Protein AF-A0A822AZ78-F1 (afdb_monomer_lite)

Structure (mmCIF, N/CA/C/O backbone):
data_AF-A0A822AZ78-F1
#
_entry.id   AF-A0A822AZ78-F1
#
loop_
_atom_site.group_PDB
_atom_site.id
_atom_site.type_symbol
_atom_site.label_atom_id
_atom_site.label_alt_id
_atom_site.label_comp_id
_atom_site.label_asym_id
_atom_site.label_entity_id
_atom_site.label_seq_id
_atom_site.pdbx_PDB_ins_code
_atom_site.Cartn_x
_atom_site.Cartn_y
_atom_site.Cartn_z
_atom_site.occupancy
_atom_site.B_iso_or_equiv
_atom_site.auth_seq_id
_atom_site.auth_comp_id
_atom_site.auth_asym_id
_atom_site.auth_atom_id
_atom_site.pdbx_PDB_model_num
ATOM 1 N N . MET A 1 1 ? -0.523 -23.244 -3.885 1.00 58.44 1 MET A N 1
ATOM 2 C CA . MET A 1 1 ? -1.576 -23.392 -4.919 1.00 58.44 1 MET A CA 1
ATOM 3 C C . MET A 1 1 ? -2.925 -23.818 -4.340 1.00 58.44 1 MET A C 1
ATOM 5 O O . MET A 1 1 ? -3.859 -23.043 -4.471 1.00 58.44 1 MET A O 1
ATOM 9 N N . GLN A 1 2 ? -3.063 -24.982 -3.682 1.00 62.12 2 GLN A N 1
ATOM 10 C CA . GLN A 1 2 ? -4.368 -25.415 -3.134 1.00 62.12 2 GLN A CA 1
ATOM 11 C C . GLN A 1 2 ? -4.889 -24.503 -2.002 1.00 62.12 2 GLN A C 1
ATOM 13 O O . GLN A 1 2 ? -6.052 -24.109 -2.022 1.00 62.12 2 GLN A O 1
ATOM 18 N N . ALA A 1 3 ? -4.020 -24.083 -1.072 1.00 74.50 3 ALA A N 1
ATOM 19 C CA . ALA A 1 3 ? -4.383 -23.127 -0.017 1.00 74.50 3 ALA A CA 1
ATOM 20 C C . ALA A 1 3 ? -4.749 -21.736 -0.575 1.00 74.50 3 ALA A C 1
ATOM 22 O O . ALA A 1 3 ? -5.739 -21.138 -0.155 1.00 74.50 3 ALA A O 1
ATOM 23 N N . ASP A 1 4 ? -4.004 -21.250 -1.576 1.00 71.62 4 ASP A N 1
ATOM 24 C CA . ASP A 1 4 ? -4.286 -19.967 -2.240 1.00 71.62 4 ASP A CA 1
ATOM 25 C C . ASP A 1 4 ? -5.641 -19.976 -2.950 1.00 71.62 4 ASP A C 1
ATOM 27 O O . ASP A 1 4 ? -6.356 -18.975 -2.945 1.00 71.62 4 ASP A O 1
ATOM 31 N N . LEU A 1 5 ? -6.000 -21.113 -3.553 1.00 75.94 5 LEU A N 1
ATOM 32 C CA . LEU A 1 5 ? -7.275 -21.308 -4.231 1.00 75.94 5 LEU A CA 1
ATOM 33 C C . LEU A 1 5 ? -8.442 -21.268 -3.238 1.00 75.94 5 LEU A C 1
ATOM 35 O O . LEU A 1 5 ? -9.384 -20.507 -3.450 1.00 75.94 5 LEU A O 1
ATOM 39 N N . GLY A 1 6 ? -8.352 -22.014 -2.131 1.00 79.69 6 GLY A N 1
ATOM 40 C CA . GLY A 1 6 ? -9.379 -22.002 -1.084 1.00 79.69 6 GLY A CA 1
ATOM 41 C C . GLY A 1 6 ? -9.600 -20.604 -0.498 1.00 79.69 6 GLY A C 1
ATOM 42 O O . GLY A 1 6 ? -10.733 -20.145 -0.368 1.00 79.69 6 GLY A O 1
ATOM 43 N N . LEU A 1 7 ? -8.511 -19.880 -0.242 1.00 73.00 7 LEU A N 1
ATOM 44 C CA . LEU A 1 7 ? -8.537 -18.511 0.264 1.00 73.00 7 LEU A CA 1
ATOM 45 C C . LEU A 1 7 ? -9.126 -17.523 -0.765 1.00 73.00 7 LEU A C 1
ATOM 47 O O . LEU A 1 7 ? -9.964 -16.697 -0.408 1.00 73.00 7 LEU A O 1
ATOM 51 N N . ASN A 1 8 ? -8.781 -17.638 -2.053 1.00 77.50 8 ASN A N 1
ATOM 52 C CA . ASN A 1 8 ? -9.374 -16.820 -3.122 1.00 77.50 8 ASN A CA 1
ATOM 53 C C . ASN A 1 8 ? -10.884 -17.065 -3.290 1.00 77.50 8 ASN A C 1
ATOM 55 O O . ASN A 1 8 ? -11.629 -16.108 -3.497 1.00 77.50 8 ASN A O 1
ATOM 59 N N . ILE A 1 9 ? -11.338 -18.319 -3.181 1.00 82.00 9 ILE A N 1
ATOM 60 C CA . ILE A 1 9 ? -12.764 -18.676 -3.247 1.00 82.00 9 ILE A CA 1
ATOM 61 C C . ILE A 1 9 ? -13.515 -18.097 -2.047 1.00 82.00 9 ILE A C 1
ATOM 63 O O . ILE A 1 9 ? -14.558 -17.473 -2.231 1.00 82.00 9 ILE A O 1
ATOM 67 N N . LEU A 1 10 ? -12.965 -18.224 -0.835 1.00 81.44 10 LEU A N 1
ATOM 68 C CA . LEU A 1 10 ? -13.537 -17.611 0.367 1.00 81.44 10 LEU A CA 1
ATOM 69 C C . LEU A 1 10 ? -13.699 -16.096 0.179 1.00 81.44 10 LEU A C 1
ATOM 71 O O . LEU A 1 10 ? -14.763 -15.544 0.456 1.00 81.44 10 LEU A O 1
ATOM 75 N N . PHE A 1 11 ? -12.683 -15.428 -0.372 1.00 77.38 11 PHE A N 1
ATOM 76 C CA . PHE A 1 11 ? -12.750 -13.995 -0.654 1.00 77.38 11 PHE A CA 1
ATOM 77 C C . PHE A 1 11 ? -13.765 -13.617 -1.734 1.00 77.38 11 PHE A C 1
ATOM 79 O O . PHE A 1 11 ? -14.421 -12.584 -1.604 1.00 77.38 11 PHE A O 1
ATOM 86 N N . LEU A 1 12 ? -13.929 -14.439 -2.771 1.00 81.62 12 LEU A N 1
ATOM 87 C CA . LEU A 1 12 ? -14.967 -14.243 -3.781 1.00 81.62 12 LEU A CA 1
ATOM 88 C C . LEU A 1 12 ? -16.362 -14.326 -3.144 1.00 81.62 12 LEU A C 1
ATOM 90 O O . LEU A 1 12 ? -17.192 -13.443 -3.356 1.00 81.62 12 LEU A O 1
ATOM 94 N N . VAL A 1 13 ? -16.605 -15.344 -2.317 1.00 84.75 13 VAL A N 1
ATOM 95 C CA . VAL A 1 13 ? -17.880 -15.507 -1.603 1.00 84.75 13 VAL A CA 1
ATOM 96 C C . VAL A 1 13 ? -18.132 -14.324 -0.667 1.00 84.75 13 VAL A C 1
ATOM 98 O O . VAL A 1 13 ? -19.219 -13.750 -0.693 1.00 84.75 13 VAL A O 1
ATOM 101 N N . TYR A 1 14 ? -17.124 -13.891 0.096 1.00 82.62 14 TYR A N 1
ATOM 102 C CA . TYR A 1 14 ? -17.225 -12.715 0.964 1.00 82.62 14 TYR A CA 1
ATOM 103 C C . TYR A 1 14 ? -17.589 -11.442 0.182 1.00 82.62 14 TYR A C 1
ATOM 105 O O . TYR A 1 14 ? -18.458 -10.679 0.609 1.00 82.62 14 TYR A O 1
ATOM 113 N N . PHE A 1 15 ? -16.987 -11.237 -0.994 1.00 80.50 15 PHE A N 1
ATOM 114 C CA . PHE A 1 15 ? -17.316 -10.116 -1.872 1.00 80.50 15 PHE A CA 1
ATOM 115 C C . PHE A 1 15 ? -18.782 -10.155 -2.332 1.00 80.50 15 PHE A C 1
ATOM 117 O O . PHE A 1 15 ? -19.476 -9.142 -2.242 1.00 80.50 15 PHE A O 1
ATOM 124 N N . PHE A 1 16 ? -19.289 -11.319 -2.752 1.00 82.94 16 PHE A N 1
ATOM 125 C CA . PHE A 1 16 ? -20.687 -11.472 -3.174 1.00 82.94 16 PHE A CA 1
ATOM 126 C C . PHE A 1 16 ? -21.691 -11.305 -2.029 1.00 82.94 16 PHE A C 1
ATOM 128 O O . PHE A 1 16 ? -22.734 -10.670 -2.217 1.00 82.94 16 PHE A O 1
ATOM 135 N N . LEU A 1 17 ? -21.373 -11.814 -0.835 1.00 82.94 17 LEU A N 1
ATOM 136 C CA . LEU A 1 17 ? -22.178 -11.595 0.368 1.00 82.94 17 LEU A CA 1
ATOM 137 C C . LEU A 1 17 ? -22.272 -10.100 0.686 1.00 82.94 17 LEU A C 1
ATOM 139 O O . LEU A 1 17 ? -23.367 -9.570 0.877 1.00 82.94 17 LEU A O 1
ATOM 143 N N . ARG A 1 18 ? -21.137 -9.394 0.657 1.00 78.06 18 ARG A N 1
ATOM 144 C CA . ARG A 1 18 ? -21.081 -7.951 0.915 1.0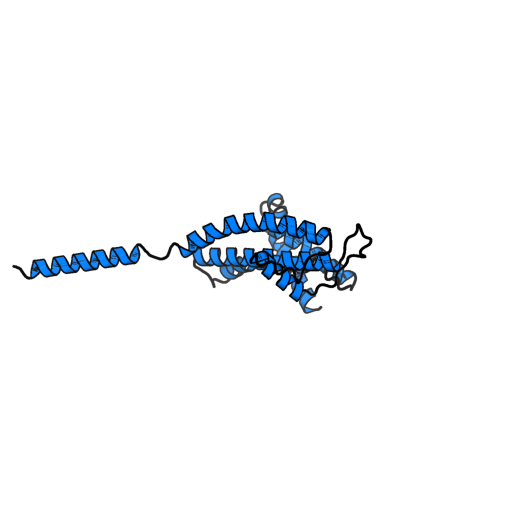0 78.06 18 ARG A CA 1
ATOM 145 C C . ARG A 1 18 ? -21.809 -7.137 -0.157 1.00 78.06 18 ARG A C 1
ATOM 147 O O . ARG A 1 18 ? -22.483 -6.163 0.171 1.00 78.06 18 ARG A O 1
ATOM 154 N N . PHE A 1 19 ? -21.704 -7.547 -1.421 1.00 79.75 19 PHE A N 1
ATOM 155 C CA . PHE A 1 19 ? -22.415 -6.923 -2.536 1.00 79.75 19 PHE A CA 1
ATOM 156 C C . PHE A 1 19 ? -23.935 -7.068 -2.393 1.00 79.75 19 PHE A C 1
ATOM 158 O O . PHE A 1 19 ? -24.666 -6.097 -2.588 1.00 79.75 19 PHE A O 1
ATOM 165 N N . THR A 1 20 ? -24.406 -8.254 -2.001 1.00 81.38 20 THR A N 1
ATOM 166 C CA . THR A 1 20 ? -25.839 -8.545 -1.832 1.00 81.38 20 THR A CA 1
ATOM 167 C C . THR A 1 20 ? -26.420 -7.863 -0.591 1.00 81.38 20 THR A C 1
ATOM 169 O O . THR A 1 20 ? -27.540 -7.364 -0.636 1.00 81.38 20 THR A O 1
ATOM 172 N N . ALA A 1 21 ? -25.648 -7.771 0.495 1.00 80.06 21 ALA A N 1
ATOM 173 C CA . ALA A 1 21 ? -26.062 -7.109 1.733 1.00 80.06 21 ALA A CA 1
ATOM 174 C C . ALA A 1 21 ? -26.100 -5.566 1.639 1.00 80.06 21 ALA A C 1
ATOM 176 O O . ALA A 1 21 ? -26.618 -4.903 2.540 1.00 80.06 21 ALA A O 1
ATOM 177 N N . SER A 1 22 ? -25.546 -4.962 0.580 1.00 78.38 22 SER A N 1
ATOM 178 C CA . SER A 1 22 ? -25.461 -3.504 0.466 1.00 78.38 22 SER A CA 1
ATOM 179 C C . SER A 1 22 ? -26.757 -2.868 -0.056 1.00 78.38 22 SER A C 1
ATOM 181 O O . SER A 1 22 ? -27.143 -3.045 -1.211 1.00 78.38 22 SER A O 1
ATOM 183 N N . GLN A 1 23 ? -27.382 -2.037 0.784 1.00 68.50 23 GLN A N 1
ATOM 184 C CA . GLN A 1 23 ? -28.635 -1.315 0.504 1.00 68.50 23 GLN A CA 1
ATOM 185 C C . GLN A 1 23 ? -28.512 -0.275 -0.635 1.00 68.50 23 GLN A C 1
ATOM 187 O O . GLN A 1 23 ? -29.481 0.021 -1.334 1.00 68.50 23 GLN A O 1
ATOM 192 N N . HIS A 1 24 ? -27.312 0.275 -0.875 1.00 74.75 24 HIS A N 1
ATOM 193 C CA . HIS A 1 24 ? -27.066 1.300 -1.899 1.00 74.75 24 HIS A CA 1
ATOM 194 C C . HIS A 1 24 ? -25.918 0.909 -2.836 1.00 74.75 24 HIS A C 1
ATOM 196 O O . HIS A 1 24 ? -24.774 1.348 -2.683 1.00 74.75 24 HIS A O 1
ATOM 202 N N . LYS A 1 25 ? -26.260 0.132 -3.872 1.00 72.81 25 LYS A N 1
ATOM 203 C CA . LYS A 1 25 ? -25.320 -0.458 -4.843 1.00 72.81 25 LYS A CA 1
ATOM 204 C C . LYS A 1 25 ? -24.306 0.543 -5.418 1.00 72.81 25 LYS A C 1
ATOM 206 O O . LYS A 1 25 ? -23.129 0.229 -5.498 1.00 72.81 25 LYS A O 1
ATOM 211 N N . ARG A 1 26 ? -24.703 1.776 -5.755 1.00 69.12 26 ARG A N 1
ATOM 212 C CA . ARG A 1 26 ? -23.778 2.770 -6.347 1.00 69.12 26 ARG A CA 1
ATOM 213 C C . ARG A 1 26 ? -22.703 3.269 -5.374 1.00 69.12 26 ARG A C 1
ATOM 215 O O . ARG A 1 26 ? -21.549 3.398 -5.758 1.00 69.12 26 ARG A O 1
ATOM 222 N N . ARG A 1 27 ? -23.053 3.504 -4.105 1.00 71.06 27 ARG A N 1
ATOM 223 C CA . ARG A 1 27 ? -22.102 3.945 -3.064 1.00 71.06 27 ARG A CA 1
ATOM 224 C C . ARG A 1 27 ? -21.103 2.836 -2.724 1.00 71.06 27 ARG A C 1
ATOM 226 O O . ARG A 1 27 ? -19.953 3.119 -2.411 1.00 71.06 27 ARG A O 1
ATOM 233 N N . PHE A 1 28 ? -21.548 1.584 -2.814 1.00 73.44 28 PHE A N 1
ATOM 234 C CA . PHE A 1 28 ? -20.721 0.412 -2.556 1.00 73.44 28 PHE A CA 1
ATOM 235 C C . PHE A 1 28 ? -19.575 0.258 -3.561 1.00 73.44 28 PHE A C 1
ATOM 237 O O . PHE A 1 28 ? -18.451 -0.017 -3.151 1.00 73.44 28 PHE A O 1
ATOM 244 N N . TRP A 1 29 ? -19.841 0.479 -4.851 1.00 70.88 29 TRP A N 1
ATOM 245 C CA . TRP A 1 29 ? -18.830 0.359 -5.909 1.00 70.88 29 TRP A CA 1
ATOM 246 C C . TRP A 1 29 ? -17.700 1.389 -5.791 1.00 70.88 29 TRP A C 1
ATOM 248 O O . TRP A 1 29 ? -16.559 1.071 -6.104 1.00 70.88 29 TRP A O 1
ATOM 258 N N . PHE A 1 30 ? -17.985 2.590 -5.278 1.00 71.38 30 PHE A N 1
ATOM 259 C CA . PHE A 1 30 ? -16.979 3.642 -5.072 1.00 71.38 30 PHE A CA 1
ATOM 260 C C . PHE A 1 30 ? -16.309 3.604 -3.687 1.00 71.38 30 PHE A C 1
ATOM 262 O O . PHE A 1 30 ? -15.562 4.514 -3.332 1.00 71.38 30 PHE A O 1
ATOM 269 N N . SER A 1 31 ? -16.557 2.567 -2.881 1.00 75.00 31 SER A N 1
ATOM 270 C CA . SER A 1 31 ? -15.837 2.379 -1.620 1.00 75.00 31 SER A CA 1
ATOM 271 C C . SER A 1 31 ? -14.429 1.848 -1.891 1.00 75.00 31 SER A C 1
ATOM 273 O O . SER A 1 31 ? -14.276 0.860 -2.607 1.00 75.00 31 SER A O 1
ATOM 275 N N . LEU A 1 32 ? -13.408 2.453 -1.272 1.00 70.31 32 LEU A N 1
ATOM 276 C CA . LEU A 1 32 ? -12.004 2.027 -1.395 1.00 70.31 32 LEU A CA 1
ATOM 277 C C . LEU A 1 32 ? -11.823 0.519 -1.165 1.00 70.31 32 LEU A C 1
ATOM 279 O O . LEU A 1 32 ? -11.075 -0.130 -1.888 1.00 70.31 32 LEU A O 1
ATOM 283 N N . TYR A 1 33 ? -12.566 -0.057 -0.220 1.00 72.38 33 TYR A N 1
ATOM 284 C CA . TYR A 1 33 ? -12.517 -1.488 0.077 1.00 72.38 33 TYR A CA 1
ATOM 285 C C . TYR A 1 33 ? -13.032 -2.355 -1.079 1.00 72.38 33 TYR A C 1
ATOM 287 O O . TYR A 1 33 ? -12.405 -3.347 -1.437 1.00 72.38 33 TYR A O 1
ATOM 295 N N . SER A 1 34 ? -14.150 -1.961 -1.691 1.00 76.75 34 SER A N 1
ATOM 296 C CA . SER A 1 34 ? -14.739 -2.679 -2.827 1.00 76.75 34 SER A CA 1
ATOM 297 C C . SER A 1 34 ? -13.876 -2.561 -4.082 1.00 76.75 34 SER A C 1
ATOM 299 O O . SER A 1 34 ? -13.771 -3.516 -4.846 1.00 76.75 34 SER A O 1
ATOM 301 N N . ILE A 1 35 ? -13.225 -1.409 -4.276 1.00 77.06 35 ILE A N 1
ATOM 302 C CA . ILE A 1 35 ? -12.288 -1.178 -5.382 1.00 77.06 35 ILE A CA 1
ATOM 303 C C . ILE A 1 35 ? -11.085 -2.119 -5.256 1.00 77.06 35 ILE A C 1
ATOM 305 O O . ILE A 1 35 ? -10.729 -2.800 -6.214 1.00 77.06 35 ILE A O 1
ATOM 309 N N . VAL A 1 36 ? -10.492 -2.216 -4.066 1.00 74.38 36 VAL A N 1
ATOM 310 C CA . VAL A 1 36 ? -9.351 -3.107 -3.796 1.00 74.38 36 VAL A CA 1
ATOM 311 C C . VAL A 1 36 ? -9.708 -4.569 -4.061 1.00 74.38 36 VAL A C 1
ATOM 313 O O . VAL A 1 36 ? -8.936 -5.291 -4.698 1.00 74.38 36 VAL A O 1
ATOM 316 N N . ASP A 1 37 ? -10.884 -5.015 -3.619 1.00 76.38 37 ASP A N 1
ATOM 317 C CA . ASP A 1 37 ? -11.355 -6.372 -3.900 1.00 76.38 37 ASP A CA 1
ATOM 318 C C . ASP A 1 37 ? -11.578 -6.591 -5.404 1.00 76.38 37 ASP A C 1
ATOM 320 O O . ASP A 1 37 ? -11.165 -7.618 -5.946 1.00 76.38 37 ASP A O 1
ATOM 324 N N . MET A 1 38 ? -12.109 -5.595 -6.116 1.00 79.81 38 MET A N 1
ATOM 325 C CA . MET A 1 38 ? -12.292 -5.666 -7.565 1.00 79.81 38 MET A CA 1
ATOM 326 C C . MET A 1 38 ? -10.974 -5.716 -8.352 1.00 79.81 38 MET A C 1
ATOM 328 O O . MET A 1 38 ? -10.928 -6.358 -9.395 1.00 79.81 38 MET A O 1
ATOM 332 N N . PHE A 1 39 ? -9.890 -5.108 -7.866 1.00 74.56 39 PHE A N 1
ATOM 333 C CA . PHE A 1 39 ? -8.573 -5.207 -8.513 1.00 74.56 39 PHE A CA 1
ATOM 334 C C . PHE A 1 39 ? -7.790 -6.468 -8.128 1.00 74.56 39 PHE A C 1
ATOM 336 O O . PHE A 1 39 ? -6.887 -6.873 -8.854 1.00 74.56 39 PHE A O 1
ATOM 343 N N . THR A 1 40 ? -8.113 -7.120 -7.009 1.00 75.31 40 THR A N 1
ATOM 344 C CA . THR A 1 40 ? -7.364 -8.296 -6.526 1.00 75.31 40 THR A CA 1
ATOM 345 C C . THR A 1 40 ? -8.002 -9.625 -6.919 1.00 75.31 40 THR A C 1
ATOM 347 O O . THR A 1 40 ? -7.283 -10.597 -7.173 1.00 75.31 40 THR A O 1
ATOM 350 N N . ILE A 1 41 ? -9.333 -9.688 -6.984 1.00 80.56 41 ILE A N 1
ATOM 351 C CA . ILE A 1 41 ? -10.078 -10.927 -7.226 1.00 80.56 41 ILE A CA 1
ATOM 352 C C . ILE A 1 41 ? -9.939 -11.393 -8.689 1.00 80.56 41 ILE A C 1
ATOM 354 O O . ILE A 1 41 ? -9.423 -12.497 -8.887 1.00 80.56 41 ILE A O 1
ATOM 358 N N . PRO A 1 42 ? -10.287 -10.600 -9.726 1.00 79.62 42 PRO A N 1
ATOM 359 C CA . PRO A 1 42 ? -10.241 -11.063 -11.113 1.00 79.62 42 PRO A CA 1
ATOM 360 C C . PRO A 1 42 ? -8.846 -11.516 -11.567 1.00 79.62 42 PRO A C 1
ATOM 362 O O . PRO A 1 42 ? -8.747 -12.630 -12.083 1.00 79.62 42 PRO A O 1
ATOM 365 N N . PRO A 1 43 ? -7.744 -10.773 -11.311 1.00 74.88 43 PRO A N 1
ATOM 366 C CA . PRO A 1 43 ? -6.409 -11.236 -11.696 1.00 74.88 43 PRO A CA 1
ATOM 367 C C . PRO A 1 43 ? -6.005 -12.546 -11.014 1.00 74.88 43 PRO A C 1
ATOM 369 O O . PRO A 1 43 ? -5.302 -13.359 -11.611 1.00 74.88 43 PRO A O 1
ATOM 372 N N . SER A 1 44 ? -6.475 -12.785 -9.783 1.00 75.00 44 SER A N 1
ATOM 373 C CA . SER A 1 44 ? -6.209 -14.036 -9.065 1.00 75.00 44 SER A CA 1
ATOM 374 C C . SER A 1 44 ? -6.903 -15.236 -9.722 1.00 75.00 44 SER A C 1
ATOM 376 O O . SER A 1 44 ? -6.308 -16.308 -9.792 1.00 75.00 44 SER A O 1
ATOM 378 N N . PHE A 1 45 ? -8.125 -15.063 -10.238 1.00 77.19 45 PHE A N 1
ATOM 379 C CA . PHE A 1 45 ? -8.843 -16.111 -10.977 1.00 77.19 45 PHE A CA 1
ATOM 380 C C . PHE A 1 45 ? -8.272 -16.331 -12.380 1.00 77.19 45 PHE A C 1
ATOM 382 O O . PHE A 1 45 ? -8.107 -17.472 -12.802 1.00 77.19 45 PHE A O 1
ATOM 389 N N . VAL A 1 46 ? -7.901 -15.256 -13.079 1.00 78.69 46 VAL A N 1
ATOM 390 C CA . VAL A 1 46 ? -7.279 -15.333 -14.409 1.00 78.69 46 VAL A CA 1
ATOM 391 C C . VAL A 1 46 ? -5.927 -16.053 -14.346 1.00 78.69 46 VAL A C 1
ATOM 393 O O . VAL A 1 46 ? -5.664 -16.927 -15.166 1.00 78.69 46 VAL A O 1
ATOM 396 N N . ALA A 1 47 ? -5.095 -15.771 -13.338 1.00 75.12 47 ALA A N 1
ATOM 397 C CA . ALA A 1 47 ? -3.819 -16.468 -13.146 1.00 75.12 47 ALA A CA 1
ATOM 398 C C . ALA A 1 47 ? -3.990 -17.985 -12.924 1.00 75.12 47 ALA A C 1
ATOM 400 O O . ALA A 1 47 ? -3.168 -18.774 -13.389 1.00 75.12 47 ALA A O 1
ATOM 401 N N . LEU A 1 48 ? -5.068 -18.392 -12.243 1.00 74.38 48 LEU A N 1
ATOM 402 C CA . LEU A 1 48 ? -5.422 -19.802 -12.061 1.00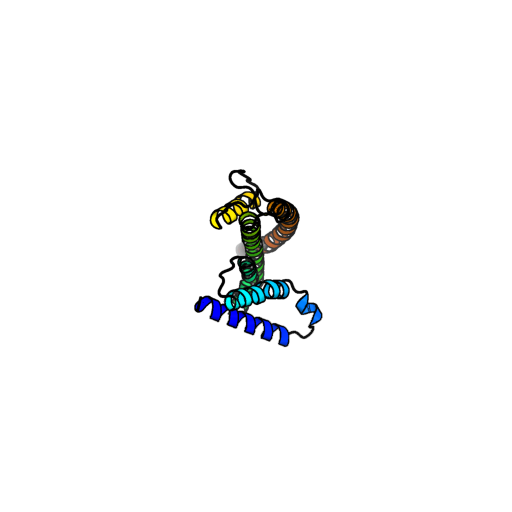 74.38 48 LEU A CA 1
ATOM 403 C C . LEU A 1 48 ? -5.915 -20.433 -13.367 1.00 74.38 48 LEU A C 1
ATOM 405 O O . LEU A 1 48 ? -5.492 -21.536 -13.696 1.00 74.38 48 LEU A O 1
ATOM 409 N N . TYR A 1 49 ? -6.759 -19.727 -14.126 1.00 79.81 49 TYR A N 1
ATOM 410 C CA . TYR A 1 49 ? -7.287 -20.215 -15.403 1.00 79.81 49 TYR A CA 1
ATOM 411 C C . TYR A 1 49 ? -6.187 -20.419 -16.455 1.00 79.81 49 TYR A C 1
ATOM 413 O O . TYR A 1 49 ? -6.177 -21.432 -17.145 1.00 79.81 49 TYR A O 1
ATOM 421 N N . LEU A 1 50 ? -5.223 -19.495 -16.545 1.00 79.75 50 LEU A N 1
ATOM 422 C CA . LEU A 1 50 ? -4.084 -19.608 -17.466 1.00 79.75 50 LEU A CA 1
ATOM 423 C C . LEU A 1 50 ? -2.944 -20.499 -16.941 1.00 79.75 50 LEU A C 1
ATOM 425 O O . LEU A 1 50 ? -1.926 -20.632 -17.618 1.00 79.75 50 LEU A O 1
ATOM 429 N N . ASN A 1 51 ? -3.074 -21.071 -15.738 1.00 75.62 51 ASN A N 1
ATOM 430 C CA . ASN A 1 51 ? -2.037 -21.854 -15.056 1.00 75.62 51 ASN A CA 1
ATOM 431 C C . ASN A 1 51 ? -0.652 -21.160 -15.029 1.00 75.62 51 ASN A C 1
ATOM 433 O O . ASN A 1 51 ? 0.393 -21.810 -14.996 1.00 75.62 51 ASN A O 1
ATOM 437 N N . ARG A 1 52 ? -0.640 -19.817 -15.063 1.00 73.69 52 ARG A N 1
ATOM 438 C CA . ARG A 1 52 ? 0.568 -18.983 -15.114 1.00 73.69 52 ARG A CA 1
ATOM 439 C C . ARG A 1 52 ? 0.636 -18.130 -13.856 1.00 73.69 52 ARG A C 1
ATOM 441 O O . ARG A 1 52 ? -0.248 -17.320 -13.575 1.00 73.69 52 ARG A O 1
ATOM 448 N N . ASN A 1 53 ? 1.712 -18.295 -13.094 1.00 66.81 53 ASN A N 1
ATOM 449 C CA . ASN A 1 53 ? 1.897 -17.625 -11.812 1.00 66.81 53 ASN A CA 1
ATOM 450 C C . ASN A 1 53 ? 2.341 -16.163 -12.014 1.00 66.81 53 ASN A C 1
ATOM 452 O O . ASN A 1 53 ? 3.517 -15.842 -11.876 1.00 66.81 53 ASN A O 1
ATOM 456 N N . TRP A 1 54 ? 1.415 -15.268 -12.374 1.00 68.31 54 TRP A N 1
ATOM 457 C CA . TRP A 1 54 ? 1.737 -13.846 -12.523 1.00 68.31 54 TRP A CA 1
ATOM 458 C C . TRP A 1 54 ? 1.732 -13.150 -11.155 1.00 68.31 54 TRP A C 1
ATOM 460 O O . TRP A 1 54 ? 0.717 -13.127 -10.451 1.00 68.31 54 TRP A O 1
ATOM 470 N N . ILE A 1 55 ? 2.887 -12.608 -10.759 1.00 69.00 55 ILE A N 1
ATOM 471 C CA . ILE A 1 55 ? 3.082 -11.929 -9.466 1.00 69.00 55 ILE A CA 1
ATOM 472 C C . ILE A 1 55 ? 2.435 -10.533 -9.442 1.00 69.00 55 ILE A C 1
ATOM 474 O O . ILE A 1 55 ? 2.072 -10.072 -8.364 1.00 69.00 55 ILE A O 1
ATOM 478 N N . GLY A 1 56 ? 2.197 -9.940 -10.621 1.00 71.75 56 GLY A N 1
ATOM 479 C CA . GLY A 1 56 ? 1.621 -8.615 -10.892 1.00 71.75 56 GLY A CA 1
ATOM 480 C C . GLY A 1 56 ? 0.958 -7.895 -9.714 1.00 71.75 56 GLY A C 1
ATOM 481 O O . GLY A 1 56 ? 1.612 -7.327 -8.848 1.00 71.75 56 GLY A O 1
ATOM 482 N N . PHE A 1 57 ? -0.370 -7.919 -9.672 1.00 74.19 57 PHE A N 1
ATOM 483 C CA . PHE A 1 57 ? -1.171 -7.158 -8.708 1.00 74.19 57 PHE A CA 1
ATOM 484 C C . PHE A 1 57 ? -1.303 -7.811 -7.320 1.00 74.19 57 PHE A C 1
ATOM 486 O O . PHE A 1 57 ? -2.190 -7.456 -6.542 1.00 74.19 57 PHE A O 1
ATOM 493 N N . ARG A 1 58 ? -0.452 -8.784 -6.965 1.00 77.25 58 ARG A N 1
ATOM 494 C CA . ARG A 1 58 ? -0.588 -9.503 -5.684 1.00 77.25 58 ARG A CA 1
ATOM 495 C C . ARG A 1 58 ? -0.327 -8.622 -4.473 1.00 77.25 58 ARG A C 1
ATOM 497 O O . ARG A 1 58 ? -0.927 -8.865 -3.429 1.00 77.25 58 ARG A O 1
ATOM 504 N N . PHE A 1 59 ? 0.489 -7.581 -4.612 1.00 79.44 59 PHE A N 1
ATOM 505 C CA . PHE A 1 59 ? 0.750 -6.635 -3.529 1.00 79.44 59 PHE A CA 1
ATOM 506 C C . PHE A 1 59 ? -0.496 -5.861 -3.084 1.00 79.44 59 PHE A C 1
ATOM 508 O O . PHE A 1 59 ? -0.585 -5.495 -1.916 1.00 79.44 59 PHE A O 1
ATOM 515 N N . LEU A 1 60 ? -1.503 -5.677 -3.950 1.00 76.31 60 LEU A N 1
ATOM 516 C CA . LEU A 1 60 ? -2.768 -5.045 -3.554 1.00 76.31 60 LEU A CA 1
ATOM 517 C C . LEU A 1 60 ? -3.488 -5.830 -2.447 1.00 76.31 60 LEU A C 1
ATOM 519 O O . LEU A 1 60 ? -4.285 -5.256 -1.709 1.00 76.31 60 LEU A O 1
ATOM 523 N N . ARG A 1 61 ? -3.169 -7.121 -2.259 1.00 77.94 61 ARG A N 1
ATOM 524 C CA . ARG A 1 61 ? -3.666 -7.910 -1.122 1.00 77.94 61 ARG A CA 1
ATOM 525 C C . ARG A 1 61 ? -3.232 -7.333 0.225 1.00 77.94 61 ARG A C 1
ATOM 527 O O . ARG A 1 61 ? -3.964 -7.507 1.192 1.00 77.94 61 ARG A O 1
ATOM 534 N N . ALA A 1 62 ? -2.113 -6.611 0.296 1.00 82.50 62 ALA A N 1
ATOM 535 C CA . ALA A 1 62 ? -1.673 -5.948 1.522 1.00 82.50 62 ALA A CA 1
ATOM 536 C C . ALA A 1 62 ? -2.691 -4.914 2.026 1.00 82.50 62 ALA A C 1
ATOM 538 O O . ALA A 1 62 ? -2.831 -4.725 3.231 1.00 82.50 62 ALA A O 1
ATOM 539 N N . ILE A 1 63 ? -3.486 -4.316 1.131 1.00 81.00 63 ILE A N 1
ATOM 540 C CA . ILE A 1 63 ? -4.528 -3.351 1.506 1.00 81.00 63 ILE A CA 1
ATOM 541 C C . ILE A 1 63 ? -5.627 -4.014 2.358 1.00 81.00 63 ILE A C 1
ATOM 543 O O . ILE A 1 63 ? -6.282 -3.350 3.157 1.00 81.00 63 ILE A O 1
ATOM 547 N N . ARG A 1 64 ? -5.778 -5.345 2.299 1.00 79.00 64 ARG A N 1
ATOM 548 C CA . ARG A 1 64 ? -6.713 -6.078 3.168 1.00 79.00 64 ARG A CA 1
ATOM 549 C C . ARG A 1 64 ? -6.349 -6.030 4.646 1.00 79.00 64 ARG A C 1
ATOM 551 O O . ARG A 1 64 ? -7.233 -6.248 5.469 1.00 79.00 64 ARG A O 1
ATOM 558 N N . ILE A 1 65 ? -5.106 -5.684 4.996 1.00 82.12 65 ILE A N 1
ATOM 559 C CA . ILE A 1 65 ? -4.705 -5.418 6.387 1.00 82.12 65 ILE A CA 1
ATOM 560 C C . ILE A 1 65 ? -5.596 -4.328 7.009 1.00 82.12 65 ILE A C 1
ATOM 562 O O . ILE A 1 65 ? -5.877 -4.380 8.202 1.00 82.12 65 ILE A O 1
ATOM 566 N N . MET A 1 66 ? -6.153 -3.413 6.203 1.00 81.12 66 MET A N 1
ATOM 567 C CA . MET A 1 66 ? -7.116 -2.405 6.664 1.00 81.12 66 MET A CA 1
ATOM 568 C C . MET A 1 66 ? -8.431 -2.978 7.212 1.00 81.12 66 MET A C 1
ATOM 570 O O . MET A 1 66 ? -9.130 -2.261 7.919 1.00 81.12 66 MET A O 1
ATOM 574 N N . ASN A 1 67 ? -8.778 -4.230 6.892 1.00 77.94 67 ASN A N 1
ATOM 575 C CA . ASN A 1 67 ? -10.006 -4.889 7.356 1.00 77.94 67 ASN A CA 1
ATOM 576 C C . ASN A 1 67 ? -9.799 -5.661 8.672 1.00 77.94 67 ASN A C 1
ATOM 578 O O . ASN A 1 67 ? -10.772 -6.060 9.308 1.00 77.94 67 ASN A O 1
ATOM 582 N N . ILE A 1 68 ? -8.545 -5.888 9.084 1.00 83.62 68 ILE A N 1
ATOM 583 C CA . ILE A 1 68 ? -8.206 -6.600 10.327 1.00 83.62 68 ILE A CA 1
ATOM 584 C C . ILE A 1 68 ? -8.846 -5.960 11.571 1.00 83.62 68 ILE A C 1
ATOM 586 O O . ILE A 1 68 ? -9.385 -6.712 12.380 1.00 83.62 68 ILE A O 1
ATOM 590 N N . PRO A 1 69 ? -8.849 -4.623 11.748 1.00 84.31 69 PRO A N 1
ATOM 591 C CA . PRO A 1 69 ? -9.461 -4.004 12.923 1.00 84.31 69 PRO A CA 1
ATOM 592 C C . PRO A 1 69 ? -10.952 -4.324 13.061 1.00 84.31 69 PRO A C 1
ATOM 594 O O . PRO A 1 69 ? -11.419 -4.582 14.167 1.00 84.31 69 PRO A O 1
ATOM 597 N N . ASP A 1 70 ? -11.680 -4.347 11.942 1.00 80.31 70 ASP A N 1
ATOM 598 C CA . ASP A 1 70 ? -13.115 -4.636 11.932 1.00 80.31 70 ASP A CA 1
ATOM 599 C C . ASP A 1 70 ? -13.363 -6.096 12.334 1.00 80.31 70 ASP A C 1
ATOM 601 O O . ASP A 1 70 ? -14.228 -6.377 13.157 1.00 80.31 70 ASP A O 1
ATOM 605 N N . ILE A 1 71 ? -12.546 -7.031 11.828 1.00 84.19 71 ILE A N 1
ATOM 606 C CA . ILE A 1 71 ? -12.587 -8.448 12.231 1.00 84.19 71 ILE A CA 1
ATOM 607 C C . ILE A 1 71 ? -12.325 -8.585 13.735 1.00 84.19 71 ILE A C 1
ATOM 609 O O . ILE A 1 71 ? -13.043 -9.299 14.432 1.00 84.19 71 ILE A O 1
ATOM 613 N N . LEU A 1 72 ? -11.326 -7.868 14.248 1.00 84.12 72 LEU A N 1
ATOM 614 C CA . LEU A 1 72 ? -10.942 -7.912 15.656 1.00 84.12 72 LEU A CA 1
ATOM 615 C C . LEU A 1 72 ? -12.047 -7.363 16.576 1.00 84.12 72 LEU A C 1
ATOM 617 O O . LEU A 1 72 ? -12.241 -7.872 17.682 1.00 84.12 72 LEU A O 1
ATOM 621 N N . GLN A 1 73 ? -12.806 -6.374 16.095 1.00 84.19 73 GLN A N 1
ATOM 622 C CA . GLN A 1 73 ? -14.005 -5.863 16.755 1.00 84.19 73 GLN A CA 1
ATOM 623 C C . GLN A 1 73 ? -15.147 -6.887 16.732 1.00 84.19 73 GLN A C 1
ATOM 625 O O . GLN A 1 73 ? -15.782 -7.106 17.762 1.00 84.19 73 GLN A O 1
ATOM 630 N N . TYR A 1 74 ? -15.392 -7.550 15.596 1.00 83.75 74 TYR A N 1
ATOM 631 C CA . TYR A 1 74 ? -16.419 -8.596 15.499 1.00 83.75 74 TYR A CA 1
ATOM 632 C C . TYR A 1 74 ? -16.144 -9.784 16.427 1.00 83.75 74 TYR A C 1
ATOM 634 O O . TYR A 1 74 ? -17.083 -10.391 16.934 1.00 83.75 74 TYR A O 1
ATOM 642 N N . MET A 1 75 ? -14.871 -10.099 16.678 1.00 83.12 75 MET A N 1
ATOM 643 C CA . MET A 1 75 ? -14.462 -11.165 17.599 1.00 83.12 75 MET A CA 1
ATOM 644 C C . MET A 1 75 ? -14.558 -10.776 19.084 1.00 83.12 75 MET A C 1
ATOM 646 O O . MET A 1 75 ? -14.286 -11.613 19.939 1.00 83.12 75 MET A O 1
ATOM 650 N N . GLY A 1 76 ? -14.894 -9.523 19.409 1.00 83.75 76 GLY A N 1
ATOM 651 C CA . GLY A 1 76 ? -14.960 -9.043 20.793 1.00 83.75 76 GLY A CA 1
ATOM 652 C C . GLY A 1 76 ? -13.599 -8.924 21.493 1.00 83.75 76 GLY A C 1
ATOM 653 O O . GLY A 1 76 ? -13.552 -8.698 22.695 1.00 83.75 76 GLY A O 1
ATOM 654 N N . LEU A 1 77 ? -12.478 -9.046 20.770 1.00 82.44 77 LEU A N 1
ATOM 655 C CA . LEU A 1 77 ? -11.130 -8.945 21.352 1.00 82.44 77 LEU A CA 1
ATOM 656 C C . LEU A 1 77 ? -10.761 -7.503 21.729 1.00 82.44 77 LEU A C 1
ATOM 658 O O . LEU A 1 77 ? -9.934 -7.278 22.613 1.00 82.44 77 LEU A O 1
ATOM 662 N N . ILE A 1 78 ? -11.365 -6.519 21.057 1.00 82.00 78 ILE A N 1
ATOM 663 C CA . ILE A 1 78 ? -11.190 -5.098 21.357 1.00 82.00 78 ILE A CA 1
ATOM 664 C C . ILE A 1 78 ? -12.554 -4.449 21.554 1.00 82.00 78 ILE A C 1
ATOM 666 O O . ILE A 1 78 ? -13.267 -4.153 20.602 1.00 82.00 78 ILE A O 1
ATOM 670 N N . GLU A 1 79 ? -12.875 -4.148 22.807 1.00 81.00 79 GLU A N 1
ATOM 671 C CA . GLU A 1 79 ? -14.157 -3.535 23.173 1.00 81.00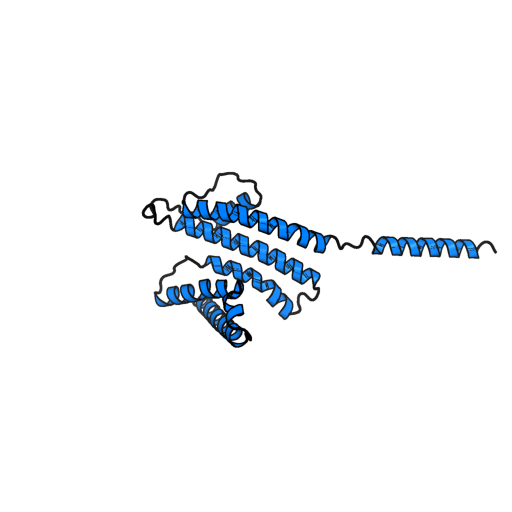 79 GLU A CA 1
ATOM 672 C C . GLU A 1 79 ? -14.062 -2.011 23.335 1.00 81.00 79 GLU A C 1
ATOM 674 O O . GLU A 1 79 ? -15.064 -1.297 23.345 1.00 81.00 79 GLU A O 1
ATOM 679 N N . ARG A 1 80 ? -12.845 -1.471 23.485 1.00 85.12 80 ARG A N 1
ATOM 680 C CA . ARG A 1 80 ? -12.634 -0.044 23.763 1.00 85.12 80 ARG A CA 1
ATOM 681 C C . ARG A 1 80 ? -12.645 0.760 22.454 1.00 85.12 80 ARG A C 1
ATOM 683 O O . ARG A 1 80 ? -11.732 0.575 21.649 1.00 85.12 80 ARG A O 1
ATOM 690 N N . PRO A 1 81 ? -13.547 1.748 22.274 1.00 83.88 81 PRO A N 1
ATOM 691 C CA . PRO A 1 81 ? -13.618 2.543 21.039 1.00 83.88 81 PRO A CA 1
ATOM 692 C C . PRO A 1 81 ? -12.303 3.248 20.677 1.00 83.88 81 PRO A C 1
ATOM 694 O O . PRO A 1 81 ? -11.953 3.365 19.506 1.00 83.88 81 PRO A O 1
ATOM 697 N N . ARG A 1 82 ? -11.538 3.681 21.690 1.00 82.88 82 ARG A N 1
ATOM 698 C CA . ARG A 1 82 ? -10.200 4.268 21.508 1.00 82.88 82 ARG A CA 1
ATOM 699 C C . ARG A 1 82 ? -9.199 3.265 20.933 1.00 82.88 82 ARG A C 1
ATOM 701 O O . ARG A 1 82 ? -8.481 3.600 20.001 1.00 82.88 82 ARG A O 1
ATOM 708 N N . ALA A 1 83 ? -9.175 2.042 21.460 1.00 83.88 83 ALA A N 1
ATOM 709 C CA . ALA A 1 83 ? -8.261 1.002 20.996 1.00 83.88 83 ALA A CA 1
ATOM 710 C C . ALA A 1 83 ? -8.584 0.579 19.556 1.00 83.88 83 ALA A C 1
ATOM 712 O O . ALA A 1 83 ? -7.668 0.434 18.754 1.00 83.88 83 ALA A O 1
ATOM 713 N N . ILE A 1 84 ? -9.872 0.483 19.200 1.00 87.25 84 ILE A N 1
ATOM 714 C CA . ILE A 1 84 ? -10.305 0.191 17.823 1.00 87.25 84 ILE A CA 1
ATOM 715 C C . ILE A 1 84 ? -9.764 1.251 16.856 1.00 87.25 84 ILE A C 1
ATOM 717 O O . ILE A 1 84 ? -9.163 0.898 15.845 1.00 87.25 84 ILE A O 1
ATOM 721 N N . ARG A 1 85 ? -9.900 2.544 17.190 1.00 86.44 85 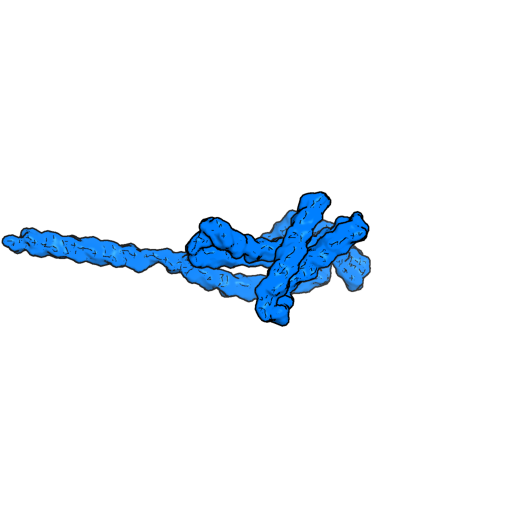ARG A N 1
ATOM 722 C CA . ARG A 1 85 ? -9.370 3.633 16.350 1.00 86.44 85 ARG A CA 1
ATOM 723 C C . ARG A 1 85 ? -7.852 3.568 16.189 1.00 86.44 85 ARG A C 1
ATOM 725 O O . ARG A 1 85 ? -7.369 3.704 15.071 1.00 86.44 85 ARG A O 1
ATOM 732 N N . ILE A 1 86 ? -7.102 3.312 17.265 1.00 85.88 86 ILE A N 1
ATOM 733 C CA . ILE A 1 86 ? -5.635 3.160 17.194 1.00 85.88 86 ILE A CA 1
ATOM 734 C C . ILE A 1 86 ? -5.260 2.017 16.244 1.00 85.88 86 ILE A C 1
ATOM 736 O O . ILE A 1 86 ? -4.406 2.192 15.377 1.00 85.88 86 ILE A O 1
ATOM 740 N N . VAL A 1 87 ? -5.918 0.861 16.377 1.00 88.75 87 VAL A N 1
ATOM 741 C CA . VAL A 1 87 ? -5.647 -0.303 15.525 1.00 88.75 87 VAL A CA 1
ATOM 742 C C . VAL A 1 87 ? -6.026 -0.020 14.071 1.00 88.75 87 VAL A C 1
ATOM 744 O O . VAL A 1 87 ? -5.254 -0.361 13.181 1.00 88.75 87 VAL A O 1
ATOM 747 N N . GLN A 1 88 ? -7.141 0.674 13.818 1.00 88.88 88 GLN A N 1
ATOM 748 C CA . GLN A 1 88 ? -7.546 1.109 12.475 1.00 88.88 88 GLN A CA 1
ATOM 749 C C . GLN A 1 88 ? -6.536 2.059 11.825 1.00 88.88 88 GLN A C 1
ATOM 751 O O . GLN A 1 88 ? -6.214 1.901 10.644 1.00 88.88 88 GLN A O 1
ATOM 756 N N . LEU A 1 89 ? -6.016 3.026 12.582 1.00 88.00 89 LEU A N 1
ATOM 757 C CA . LEU A 1 89 ? -5.013 3.974 12.097 1.00 88.00 89 LEU A CA 1
ATOM 758 C C . LEU A 1 89 ? -3.692 3.271 11.793 1.00 88.00 89 LEU A C 1
ATOM 760 O O . LEU A 1 89 ? -3.166 3.403 10.687 1.00 88.00 89 LEU A O 1
ATOM 764 N N . ALA A 1 90 ? -3.207 2.451 12.727 1.00 89.25 90 ALA A N 1
ATOM 765 C CA . ALA A 1 90 ? -1.985 1.675 12.551 1.00 89.25 90 ALA A CA 1
ATOM 766 C C . ALA A 1 90 ? -2.093 0.701 11.367 1.00 89.25 90 ALA A C 1
ATOM 768 O O . ALA A 1 90 ? -1.198 0.647 10.523 1.00 89.25 90 ALA A O 1
ATOM 769 N N . SER A 1 91 ? -3.211 -0.023 11.239 1.00 89.56 91 SER A N 1
ATOM 770 C CA . SER A 1 91 ? -3.420 -0.942 10.119 1.00 89.56 91 SER A CA 1
ATOM 771 C C . SER A 1 91 ? -3.489 -0.208 8.785 1.00 89.56 91 SER A C 1
ATOM 773 O O . SER A 1 91 ? -2.948 -0.694 7.797 1.00 89.56 91 SER A O 1
ATOM 775 N N . ARG A 1 92 ? -4.133 0.969 8.737 1.00 88.38 92 ARG A N 1
ATOM 776 C CA . ARG A 1 92 ? -4.233 1.779 7.515 1.00 88.38 92 ARG A CA 1
ATOM 777 C C . ARG A 1 92 ? -2.864 2.273 7.073 1.00 88.38 92 ARG A C 1
ATOM 779 O O . ARG A 1 92 ? -2.543 2.186 5.892 1.00 88.38 92 ARG A O 1
ATOM 786 N N . PHE A 1 93 ? -2.059 2.725 8.025 1.00 88.81 93 PHE A N 1
ATOM 787 C CA . PHE A 1 93 ? -0.696 3.174 7.796 1.00 88.81 93 PHE A CA 1
ATOM 788 C C . PHE A 1 93 ? 0.191 2.066 7.219 1.00 88.81 93 PHE A C 1
ATOM 790 O O . PHE A 1 93 ? 0.753 2.225 6.136 1.00 88.81 93 PHE A O 1
ATOM 797 N N . ILE A 1 94 ? 0.232 0.909 7.886 1.00 89.94 94 ILE A N 1
ATOM 798 C CA . ILE A 1 94 ? 1.016 -0.250 7.438 1.00 89.94 94 ILE A CA 1
ATOM 799 C C . ILE A 1 94 ? 0.525 -0.736 6.067 1.00 89.94 94 ILE A C 1
ATOM 801 O O . ILE A 1 94 ? 1.330 -1.028 5.187 1.00 89.94 94 ILE A O 1
ATOM 805 N N . ALA A 1 95 ? -0.791 -0.782 5.852 1.00 89.12 95 ALA A N 1
ATOM 806 C CA . ALA A 1 95 ? -1.376 -1.254 4.603 1.00 89.12 95 ALA A CA 1
ATOM 807 C C . ALA A 1 95 ? -1.021 -0.371 3.395 1.00 89.12 95 ALA A C 1
ATOM 809 O O . ALA A 1 95 ? -0.634 -0.906 2.357 1.00 89.12 95 ALA A O 1
ATOM 810 N N . VAL A 1 96 ? -1.132 0.962 3.515 1.00 88.44 96 VAL A N 1
ATOM 811 C CA . VAL A 1 96 ? -0.745 1.900 2.437 1.00 88.44 96 VAL A CA 1
ATOM 812 C C . VAL A 1 96 ? 0.732 1.739 2.097 1.00 88.44 96 VAL A C 1
ATOM 814 O O . VAL A 1 96 ? 1.109 1.721 0.928 1.00 88.44 96 VAL A O 1
ATOM 817 N N . TRP A 1 97 ? 1.562 1.582 3.119 1.00 89.12 97 TRP A N 1
ATOM 818 C CA . TRP A 1 97 ? 3.000 1.496 2.961 1.00 89.12 97 TRP A CA 1
ATOM 819 C C . TRP A 1 97 ? 3.469 0.192 2.306 1.00 89.12 97 TRP A C 1
ATOM 821 O O . TRP A 1 97 ? 4.220 0.233 1.333 1.00 89.12 97 TRP A O 1
ATOM 831 N N . VAL A 1 98 ? 2.971 -0.963 2.761 1.00 90.00 98 VAL A N 1
ATOM 832 C CA . VAL A 1 98 ? 3.276 -2.259 2.128 1.00 90.00 98 VAL A CA 1
ATOM 833 C C . VAL A 1 98 ? 2.740 -2.299 0.693 1.00 90.00 98 VAL A C 1
ATOM 835 O O . VAL A 1 98 ? 3.404 -2.820 -0.203 1.00 90.00 98 VAL A O 1
ATOM 838 N N . ALA A 1 99 ? 1.565 -1.709 0.445 1.00 89.75 99 ALA A N 1
ATOM 839 C CA . ALA A 1 99 ? 1.029 -1.587 -0.907 1.00 89.75 99 ALA A CA 1
ATOM 840 C C . ALA A 1 99 ? 1.929 -0.725 -1.808 1.00 89.75 99 ALA A C 1
ATOM 842 O O . ALA A 1 99 ? 2.158 -1.097 -2.957 1.00 89.75 99 ALA A O 1
ATOM 843 N N . ALA A 1 100 ? 2.480 0.378 -1.292 1.00 91.19 100 ALA A N 1
ATOM 844 C CA . ALA A 1 100 ? 3.423 1.220 -2.024 1.00 91.19 100 ALA A CA 1
ATOM 845 C C . ALA A 1 100 ? 4.752 0.501 -2.311 1.00 91.19 100 ALA A C 1
ATOM 847 O O . ALA A 1 100 ? 5.232 0.560 -3.440 1.00 91.19 100 ALA A O 1
ATOM 848 N N . ALA A 1 101 ? 5.295 -0.257 -1.351 1.00 92.69 101 ALA A N 1
ATOM 849 C CA . ALA A 1 101 ? 6.490 -1.083 -1.565 1.00 92.69 101 ALA A CA 1
ATOM 850 C C . ALA A 1 101 ? 6.286 -2.116 -2.672 1.00 92.69 101 ALA A C 1
ATOM 852 O O . ALA A 1 101 ? 7.122 -2.260 -3.562 1.00 92.69 101 ALA A O 1
ATOM 853 N N . GLY A 1 102 ? 5.142 -2.799 -2.661 1.00 91.44 102 GLY A N 1
ATOM 854 C CA . GLY A 1 102 ? 4.808 -3.750 -3.711 1.00 91.44 102 GLY A CA 1
ATOM 855 C C . GLY A 1 102 ? 4.529 -3.100 -5.069 1.00 91.44 102 GLY A C 1
ATOM 856 O O . GLY A 1 102 ? 4.856 -3.694 -6.094 1.00 91.44 102 GLY A O 1
ATOM 857 N N . ALA A 1 103 ? 3.981 -1.881 -5.095 1.00 90.88 103 ALA A N 1
ATOM 858 C CA . ALA A 1 103 ? 3.796 -1.118 -6.327 1.00 90.88 103 ALA A CA 1
ATOM 859 C C . ALA A 1 103 ? 5.140 -0.718 -6.955 1.00 90.88 103 ALA A C 1
ATOM 861 O O . ALA A 1 103 ? 5.323 -0.913 -8.154 1.00 90.88 103 ALA A O 1
ATOM 862 N N . VAL A 1 104 ? 6.097 -0.239 -6.149 1.00 92.38 104 VAL A N 1
ATOM 863 C CA . VAL A 1 104 ? 7.468 0.060 -6.601 1.00 92.38 104 VAL A CA 1
ATOM 864 C C . VAL A 1 104 ? 8.170 -1.206 -7.079 1.00 92.38 104 VAL A C 1
ATOM 866 O O . VAL A 1 104 ? 8.724 -1.217 -8.172 1.00 92.38 104 VAL A O 1
ATOM 869 N N . HIS A 1 105 ? 8.087 -2.295 -6.311 1.00 92.56 105 HIS A N 1
ATOM 870 C CA . HIS A 1 105 ? 8.624 -3.593 -6.715 1.00 92.56 105 HIS A CA 1
ATOM 871 C C . HIS A 1 105 ? 8.055 -4.044 -8.065 1.00 92.56 105 HIS A C 1
ATOM 873 O O . HIS A 1 105 ? 8.798 -4.520 -8.918 1.00 92.56 105 HIS A O 1
ATOM 879 N N . LEU A 1 106 ? 6.741 -3.906 -8.284 1.00 90.38 106 LEU A N 1
ATOM 880 C CA . LEU A 1 106 ? 6.141 -4.249 -9.571 1.00 90.38 106 LEU A CA 1
ATOM 881 C C . LEU A 1 106 ? 6.650 -3.331 -10.688 1.00 90.38 106 LEU A C 1
ATOM 883 O O . LEU A 1 106 ? 6.977 -3.839 -11.757 1.00 90.38 106 LEU A O 1
ATOM 887 N N . ALA A 1 107 ? 6.688 -2.017 -10.458 1.00 90.88 107 ALA A N 1
ATOM 888 C CA . ALA A 1 107 ? 7.105 -1.040 -11.460 1.00 90.88 107 ALA A CA 1
ATOM 889 C C . ALA A 1 107 ? 8.553 -1.279 -11.911 1.00 90.88 107 ALA A C 1
ATOM 891 O O . ALA A 1 107 ? 8.809 -1.375 -13.107 1.00 90.88 107 ALA A O 1
ATOM 892 N N . GLU A 1 108 ? 9.474 -1.476 -10.965 1.00 91.25 108 GLU A N 1
ATOM 893 C CA . GLU A 1 108 ? 10.890 -1.702 -11.266 1.00 91.25 108 GLU A CA 1
ATOM 894 C C . GLU A 1 108 ? 11.130 -3.051 -11.960 1.00 91.25 108 GLU A C 1
ATOM 896 O O . GLU A 1 108 ? 11.829 -3.090 -12.970 1.00 91.25 108 GLU A O 1
ATOM 901 N N . ASN A 1 109 ? 10.495 -4.136 -11.498 1.00 90.44 109 ASN A N 1
ATOM 902 C CA . ASN A 1 109 ? 10.667 -5.459 -12.115 1.00 90.44 109 ASN A CA 1
ATOM 903 C C . ASN A 1 109 ? 9.960 -5.595 -13.473 1.00 90.44 109 ASN A C 1
ATOM 905 O O . ASN A 1 109 ? 10.354 -6.430 -14.283 1.00 90.44 109 ASN A O 1
ATOM 909 N N . SER A 1 110 ? 8.893 -4.828 -13.720 1.00 87.19 110 SER A N 1
ATOM 910 C CA . SER A 1 110 ? 8.185 -4.878 -15.008 1.00 87.19 110 SER A CA 1
ATOM 911 C C . SER A 1 110 ? 8.882 -4.042 -16.078 1.00 87.19 110 SER A C 1
ATOM 913 O O . SER A 1 110 ? 8.777 -4.389 -17.250 1.00 87.19 110 SER A O 1
ATOM 915 N N . GLY A 1 111 ? 9.580 -2.969 -15.691 1.00 86.88 111 GLY A N 1
ATOM 916 C CA . GLY A 1 111 ? 10.140 -1.987 -16.620 1.00 86.88 111 GLY A CA 1
ATOM 917 C C . GLY A 1 111 ? 9.075 -1.079 -17.243 1.00 86.88 111 GLY A C 1
ATOM 918 O O . GLY A 1 111 ? 7.869 -1.262 -17.057 1.00 86.88 111 GLY A O 1
ATOM 919 N N . ASP A 1 112 ? 9.523 -0.083 -18.008 1.00 88.94 112 ASP A N 1
ATOM 920 C CA . ASP A 1 112 ? 8.629 0.879 -18.651 1.00 88.94 112 ASP A CA 1
ATOM 921 C C . ASP A 1 112 ? 8.274 0.490 -20.087 1.00 88.94 112 ASP A C 1
ATOM 923 O O . ASP A 1 112 ? 9.140 0.208 -20.919 1.00 88.94 112 ASP A O 1
ATOM 927 N N . PHE A 1 113 ? 6.991 0.634 -20.425 1.00 84.12 113 PHE A N 1
ATOM 928 C CA . PHE A 1 113 ? 6.490 0.469 -21.793 1.00 84.12 113 PHE A CA 1
ATOM 929 C C . PHE A 1 113 ? 7.149 1.436 -22.792 1.00 84.12 113 PHE A C 1
ATOM 931 O O . PHE A 1 113 ? 7.334 1.089 -23.954 1.00 84.12 113 PHE A O 1
ATOM 938 N N . PHE A 1 114 ? 7.519 2.644 -22.350 1.00 84.31 114 PHE A N 1
ATOM 939 C CA . PHE A 1 114 ? 8.102 3.685 -23.210 1.00 84.31 114 PHE A CA 1
ATOM 940 C C . PHE A 1 114 ? 9.530 3.375 -23.670 1.00 84.31 114 PHE A C 1
ATOM 942 O O . PHE A 1 114 ? 9.974 3.907 -24.683 1.00 84.31 114 PHE A O 1
ATOM 949 N N . CYS A 1 115 ? 10.241 2.522 -22.933 1.00 82.31 115 CYS A N 1
ATOM 950 C CA . CYS A 1 115 ? 11.627 2.151 -23.208 1.00 82.31 115 CYS A CA 1
ATOM 951 C C . CYS A 1 115 ? 11.744 0.679 -23.620 1.00 82.31 115 CYS A C 1
ATOM 953 O O . CYS A 1 115 ? 12.768 0.057 -23.360 1.00 82.31 115 CYS A O 1
ATOM 955 N N . ASN A 1 116 ? 10.682 0.098 -24.195 1.00 83.06 116 ASN A N 1
ATOM 956 C CA . ASN A 1 116 ? 10.619 -1.322 -24.565 1.00 83.06 116 ASN A CA 1
ATOM 957 C C . ASN A 1 116 ? 11.015 -2.280 -23.421 1.00 83.06 116 ASN A C 1
ATOM 959 O O . ASN A 1 116 ? 11.545 -3.358 -23.676 1.00 83.06 116 ASN A O 1
ATOM 963 N N . PHE A 1 117 ? 10.752 -1.898 -22.165 1.00 84.56 117 PHE A N 1
ATOM 964 C CA . PHE A 1 117 ? 11.111 -2.648 -20.955 1.00 84.56 117 PHE A CA 1
ATOM 965 C C . PHE A 1 117 ? 12.618 -2.873 -20.726 1.00 84.56 117 PHE A C 1
ATOM 967 O O . PHE A 1 117 ? 12.991 -3.665 -19.865 1.00 84.56 117 PHE A O 1
ATOM 974 N N . GLU A 1 118 ? 13.502 -2.161 -21.430 1.00 82.94 118 GLU A N 1
ATOM 975 C CA . GLU A 1 118 ? 14.959 -2.312 -21.267 1.00 82.94 118 GLU A CA 1
ATOM 976 C C . GLU A 1 118 ? 15.478 -1.778 -19.927 1.00 82.94 118 GLU A C 1
ATOM 978 O O . GLU A 1 118 ? 16.536 -2.177 -19.450 1.00 82.94 118 GLU A O 1
ATOM 983 N N . ASN A 1 119 ? 14.730 -0.871 -19.301 1.00 87.25 119 ASN A N 1
ATOM 984 C CA . ASN A 1 119 ? 15.099 -0.245 -18.037 1.00 87.25 119 ASN A CA 1
ATOM 985 C C . ASN A 1 119 ? 14.573 -0.985 -16.799 1.00 87.25 119 ASN A C 1
ATOM 987 O O . ASN A 1 119 ? 14.595 -0.417 -15.704 1.00 87.25 119 ASN A O 1
ATOM 991 N N . ALA A 1 120 ? 14.087 -2.217 -16.970 1.00 86.81 120 ALA A N 1
ATOM 992 C CA . ALA A 1 120 ? 13.689 -3.064 -15.859 1.00 86.81 120 ALA A CA 1
ATOM 993 C C . ALA A 1 120 ? 14.882 -3.314 -14.926 1.00 86.81 120 ALA A C 1
ATOM 995 O O . ALA A 1 120 ? 16.005 -3.585 -15.359 1.00 86.81 120 ALA A O 1
ATOM 996 N N . GLN A 1 121 ? 14.625 -3.229 -13.627 1.00 87.25 121 GLN A N 1
ATOM 997 C CA . GLN A 1 121 ? 15.584 -3.567 -12.592 1.00 87.25 121 GLN A CA 1
ATOM 998 C C . GLN A 1 121 ? 15.020 -4.714 -11.767 1.00 87.25 121 GLN A C 1
ATOM 1000 O O . GLN A 1 121 ? 13.964 -4.579 -11.151 1.00 87.25 121 GLN A O 1
ATOM 1005 N N . GLU A 1 122 ? 15.776 -5.810 -11.690 1.00 87.62 122 GLU A N 1
ATOM 1006 C CA . GLU A 1 122 ? 15.487 -6.870 -10.732 1.00 87.62 122 GLU A CA 1
ATOM 1007 C C . GLU A 1 122 ? 15.717 -6.339 -9.317 1.00 87.62 122 GLU A C 1
ATOM 1009 O O . GLU A 1 122 ? 16.846 -6.123 -8.868 1.00 87.62 122 GLU A O 1
ATOM 1014 N N . LEU A 1 123 ? 14.616 -6.056 -8.632 1.00 89.31 123 LEU A N 1
ATOM 1015 C CA . LEU A 1 123 ? 14.614 -5.517 -7.285 1.00 89.31 123 LEU A CA 1
ATOM 1016 C C . LEU A 1 123 ? 13.811 -6.468 -6.415 1.00 89.31 123 LEU A C 1
ATOM 1018 O O . LEU A 1 123 ? 12.604 -6.607 -6.592 1.00 89.31 123 LEU A O 1
ATOM 1022 N N . ASP A 1 124 ? 14.499 -7.132 -5.492 1.00 91.19 124 ASP A N 1
ATOM 1023 C CA . ASP A 1 124 ? 13.875 -8.079 -4.577 1.00 91.19 124 ASP A CA 1
ATOM 1024 C C . ASP A 1 124 ? 12.872 -7.386 -3.639 1.00 91.19 124 ASP A C 1
ATOM 1026 O O . ASP A 1 124 ? 13.022 -6.213 -3.282 1.00 91.19 124 ASP A O 1
ATOM 1030 N N . ILE A 1 125 ? 11.849 -8.116 -3.198 1.00 87.75 125 ILE A N 1
ATOM 1031 C CA . ILE A 1 125 ? 10.776 -7.574 -2.356 1.00 87.75 125 ILE A CA 1
ATOM 1032 C C . ILE A 1 125 ? 11.310 -7.011 -1.037 1.00 87.75 125 ILE A C 1
ATOM 1034 O O . ILE A 1 125 ? 10.821 -5.983 -0.566 1.00 87.75 125 ILE A O 1
ATOM 1038 N N . PHE A 1 126 ? 12.345 -7.627 -0.464 1.00 90.81 126 PHE A N 1
ATOM 1039 C CA . PHE A 1 126 ? 12.976 -7.132 0.757 1.00 90.81 126 PHE A CA 1
ATOM 1040 C C . PHE A 1 126 ? 13.693 -5.801 0.526 1.00 90.81 126 PHE A C 1
ATOM 1042 O O . PHE A 1 126 ? 13.557 -4.890 1.344 1.00 90.81 126 PHE A O 1
ATOM 1049 N N . ASN A 1 127 ? 14.359 -5.641 -0.620 1.00 92.75 127 ASN A N 1
ATOM 1050 C CA . ASN A 1 127 ? 14.975 -4.374 -1.010 1.00 92.75 127 ASN A CA 1
ATOM 1051 C C . ASN A 1 127 ? 13.918 -3.296 -1.294 1.00 92.75 127 ASN A C 1
ATOM 1053 O O . ASN A 1 127 ? 14.135 -2.135 -0.958 1.00 92.75 127 ASN A O 1
ATOM 1057 N N . ALA A 1 128 ? 12.750 -3.666 -1.835 1.00 91.94 128 ALA A N 1
ATOM 1058 C CA . ALA A 1 128 ? 11.633 -2.734 -2.029 1.00 91.94 128 ALA A CA 1
ATOM 1059 C C . ALA A 1 128 ? 11.070 -2.233 -0.697 1.00 91.94 128 ALA A C 1
ATOM 1061 O O . ALA A 1 128 ? 10.816 -1.041 -0.529 1.00 91.94 128 ALA A O 1
ATOM 1062 N N . ILE A 1 129 ? 10.893 -3.143 0.264 1.00 91.75 129 ILE A N 1
ATOM 1063 C CA . ILE A 1 129 ? 10.447 -2.802 1.617 1.00 91.75 129 ILE A CA 1
ATOM 1064 C C . ILE A 1 129 ? 11.490 -1.912 2.297 1.00 91.75 129 ILE A C 1
ATOM 1066 O O . ILE A 1 129 ? 11.126 -0.874 2.840 1.00 91.75 129 ILE A O 1
ATOM 1070 N N . TYR A 1 130 ? 12.776 -2.263 2.217 1.00 93.81 130 TYR A N 1
ATOM 1071 C CA . TYR A 1 130 ? 13.866 -1.443 2.744 1.00 93.81 130 TYR A CA 1
ATOM 1072 C C . TYR A 1 130 ? 13.880 -0.033 2.139 1.00 93.81 130 TYR A C 1
ATOM 1074 O O . TYR A 1 130 ? 13.870 0.951 2.878 1.00 93.81 130 TYR A O 1
ATOM 1082 N N . PHE A 1 131 ? 13.794 0.081 0.812 1.00 93.94 131 PHE A N 1
ATOM 1083 C CA . PHE A 1 131 ? 13.710 1.366 0.119 1.00 93.94 131 PHE A CA 1
ATOM 1084 C C . PHE A 1 131 ? 12.525 2.209 0.606 1.00 93.94 131 PHE A C 1
ATOM 1086 O O . PHE A 1 131 ? 12.668 3.405 0.881 1.00 93.94 131 PHE A O 1
ATOM 1093 N N . MET A 1 132 ? 11.360 1.584 0.783 1.00 92.56 132 MET A N 1
ATOM 1094 C CA . MET A 1 132 ? 10.185 2.270 1.307 1.00 92.56 132 MET A CA 1
ATOM 1095 C C . MET A 1 132 ? 10.315 2.648 2.783 1.00 92.56 132 MET A C 1
ATOM 1097 O O . MET A 1 132 ? 9.779 3.686 3.163 1.00 92.56 132 MET A O 1
ATOM 1101 N N . ILE A 1 133 ? 11.012 1.862 3.614 1.00 91.38 133 ILE A N 1
ATOM 1102 C CA . ILE A 1 133 ? 11.356 2.237 4.997 1.00 91.38 133 ILE A CA 1
ATOM 1103 C C . ILE A 1 133 ? 12.210 3.495 4.994 1.00 91.38 133 ILE A C 1
ATOM 1105 O O . ILE A 1 133 ? 11.822 4.490 5.599 1.00 91.38 133 ILE A O 1
ATOM 1109 N N . VAL A 1 134 ? 13.329 3.466 4.277 1.00 93.19 134 VAL A N 1
ATOM 1110 C CA . VAL A 1 134 ? 14.312 4.556 4.231 1.00 93.19 134 VAL A CA 1
ATOM 1111 C C . VAL A 1 134 ? 13.709 5.843 3.669 1.00 93.19 134 VAL A C 1
ATOM 1113 O O . VAL A 1 134 ? 14.017 6.938 4.142 1.00 93.19 134 VAL A O 1
ATOM 1116 N N . THR A 1 135 ? 12.829 5.725 2.674 1.00 92.44 135 THR A N 1
ATOM 1117 C CA . THR A 1 135 ? 12.148 6.885 2.087 1.00 92.44 135 THR A CA 1
ATOM 1118 C C . THR A 1 135 ? 11.111 7.472 3.039 1.00 92.44 135 THR A C 1
ATOM 1120 O O . THR A 1 135 ? 11.009 8.687 3.188 1.00 92.44 135 THR A O 1
ATOM 1123 N N . MET A 1 136 ? 10.345 6.619 3.715 1.00 87.50 136 MET A N 1
ATOM 1124 C CA . MET A 1 136 ? 9.276 7.039 4.616 1.00 87.50 136 MET A CA 1
ATOM 1125 C C . MET A 1 136 ? 9.796 7.662 5.910 1.00 87.50 136 MET A C 1
ATOM 1127 O O . MET A 1 136 ? 9.205 8.614 6.413 1.00 87.50 136 MET A O 1
ATOM 1131 N N . THR A 1 137 ? 10.914 7.160 6.432 1.00 89.69 137 THR A N 1
ATOM 1132 C CA . THR A 1 137 ? 11.626 7.783 7.553 1.00 89.69 137 THR A CA 1
ATOM 1133 C C . THR A 1 137 ? 12.373 9.049 7.140 1.00 89.69 137 THR A C 1
ATOM 1135 O O . THR A 1 137 ? 13.023 9.668 7.978 1.00 89.69 137 THR A O 1
ATOM 1138 N N . THR A 1 138 ? 12.276 9.462 5.871 1.00 91.06 138 THR A N 1
ATOM 1139 C CA . THR A 1 138 ? 12.951 10.632 5.288 1.00 91.06 138 THR A CA 1
ATOM 1140 C C . THR A 1 138 ? 14.479 10.577 5.378 1.00 91.06 138 THR A C 1
ATOM 1142 O O . THR A 1 138 ? 15.140 11.599 5.233 1.00 91.06 138 THR A O 1
ATOM 1145 N N . VAL A 1 139 ? 15.052 9.385 5.590 1.00 94.81 139 VAL A N 1
ATOM 1146 C CA . VAL A 1 139 ? 16.506 9.190 5.688 1.00 94.81 139 VAL A CA 1
ATOM 1147 C C . VAL A 1 139 ? 17.150 9.266 4.308 1.00 94.81 139 VAL A C 1
ATOM 1149 O O . VAL A 1 139 ? 18.120 9.991 4.127 1.00 94.81 139 VAL A O 1
ATOM 1152 N N . GLY A 1 140 ? 16.596 8.539 3.331 1.00 91.81 140 GLY A N 1
ATOM 1153 C CA . GLY A 1 140 ? 17.008 8.646 1.930 1.00 91.81 140 GLY A CA 1
ATOM 1154 C C . GLY A 1 140 ? 18.491 8.357 1.665 1.00 91.81 140 GLY A C 1
ATOM 1155 O O . GLY A 1 140 ? 19.150 9.174 1.032 1.00 91.81 140 GLY A O 1
ATOM 1156 N N . TYR A 1 141 ? 19.015 7.203 2.103 1.00 92.00 141 TYR A N 1
ATOM 1157 C CA . TYR A 1 141 ? 20.424 6.824 1.888 1.00 92.00 141 TYR A CA 1
ATOM 1158 C C . TYR A 1 141 ? 20.864 6.862 0.415 1.00 92.00 141 TYR A C 1
ATOM 1160 O O . TYR A 1 141 ? 22.027 7.140 0.132 1.00 92.00 141 TYR A O 1
ATOM 1168 N N . GLY A 1 142 ? 19.943 6.592 -0.518 1.00 90.00 142 GLY A N 1
ATOM 1169 C CA . GLY A 1 142 ? 20.216 6.612 -1.959 1.00 90.00 142 GLY A CA 1
ATOM 1170 C C . GLY A 1 142 ? 20.978 5.386 -2.472 1.00 90.00 142 GLY A C 1
ATOM 1171 O O . GLY A 1 142 ? 21.426 5.379 -3.613 1.00 90.00 142 GLY A O 1
ATOM 1172 N N . ASP A 1 143 ? 21.110 4.348 -1.649 1.00 91.88 143 ASP A N 1
ATOM 1173 C CA . ASP A 1 143 ? 21.690 3.048 -1.988 1.00 91.88 143 ASP A CA 1
ATOM 1174 C C . ASP A 1 143 ? 20.763 2.213 -2.884 1.00 91.88 143 ASP A C 1
ATOM 1176 O O . ASP A 1 143 ? 21.204 1.597 -3.855 1.00 91.88 143 ASP A O 1
ATOM 1180 N N . VAL A 1 144 ? 19.463 2.248 -2.598 1.00 92.50 144 VAL A N 1
ATOM 1181 C CA . VAL A 1 144 ? 18.402 1.696 -3.442 1.00 92.50 144 VAL A CA 1
ATOM 1182 C C . VAL A 1 144 ? 17.527 2.847 -3.927 1.00 92.50 144 VAL A C 1
ATOM 1184 O O . VAL A 1 144 ? 17.110 3.696 -3.143 1.00 92.50 144 VAL A O 1
ATOM 1187 N N . PHE A 1 145 ? 17.244 2.893 -5.227 1.00 90.75 145 PHE A N 1
ATOM 1188 C CA . PHE A 1 145 ? 16.404 3.924 -5.834 1.00 90.75 145 PHE A CA 1
ATOM 1189 C C . PHE A 1 145 ? 15.686 3.393 -7.076 1.00 90.75 145 PHE A C 1
ATOM 1191 O O . PHE A 1 145 ? 16.143 2.448 -7.716 1.00 90.75 145 PHE A O 1
ATOM 1198 N N . CYS A 1 146 ? 14.562 4.023 -7.421 1.00 91.62 146 CYS A N 1
ATOM 1199 C CA . CYS A 1 146 ? 13.801 3.702 -8.628 1.00 91.62 146 CYS A CA 1
ATOM 1200 C C . CYS A 1 146 ? 14.558 4.168 -9.877 1.00 91.62 146 CYS A C 1
ATOM 1202 O O . CYS A 1 146 ? 14.913 5.350 -9.974 1.00 91.62 146 CYS A O 1
ATOM 1204 N N . LYS A 1 147 ? 14.779 3.281 -10.850 1.00 89.75 147 LYS A N 1
ATOM 1205 C CA . LYS A 1 147 ? 15.356 3.639 -12.154 1.00 89.75 147 LYS A CA 1
ATOM 1206 C C . LYS A 1 147 ? 14.275 3.918 -13.187 1.00 89.75 147 LYS A C 1
ATOM 1208 O O . LYS A 1 147 ? 14.462 4.832 -13.998 1.00 89.75 147 LYS A O 1
ATOM 1213 N N . THR A 1 148 ? 13.153 3.207 -13.105 1.00 92.62 148 THR A N 1
ATOM 1214 C CA . THR A 1 148 ? 12.030 3.342 -14.038 1.00 92.62 148 THR A CA 1
ATOM 1215 C C . THR A 1 148 ? 11.341 4.702 -13.905 1.00 92.62 148 THR A C 1
ATOM 1217 O O . THR A 1 148 ? 11.242 5.285 -12.821 1.00 92.62 148 THR A O 1
ATOM 1220 N N . TYR A 1 149 ? 10.860 5.242 -15.020 1.00 91.50 149 TYR A N 1
ATOM 1221 C CA . TYR A 1 149 ? 10.065 6.463 -15.074 1.00 91.50 149 TYR A CA 1
ATOM 1222 C C . TYR A 1 149 ? 8.721 6.274 -14.369 1.00 91.50 149 TYR A C 1
ATOM 1224 O O . TYR A 1 149 ? 8.316 7.161 -13.6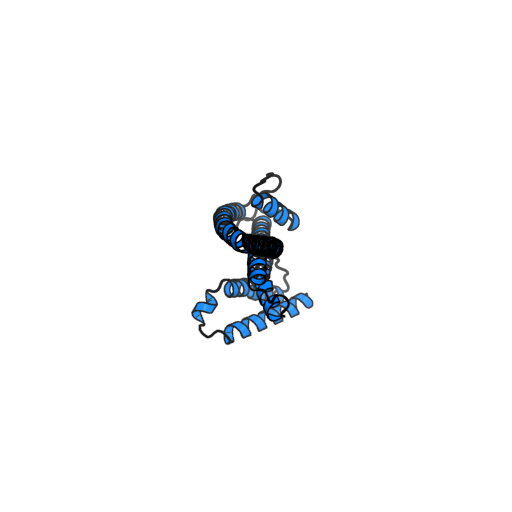16 1.00 91.50 149 TYR A O 1
ATOM 1232 N N . ILE A 1 150 ? 8.058 5.122 -14.546 1.00 91.00 150 ILE A N 1
ATOM 1233 C CA . ILE A 1 150 ? 6.803 4.815 -13.844 1.00 91.00 150 ILE A CA 1
ATOM 1234 C C . ILE A 1 150 ? 7.044 4.733 -12.333 1.00 91.00 150 ILE A C 1
ATOM 1236 O O . ILE A 1 150 ? 6.283 5.329 -11.568 1.00 91.00 150 ILE A O 1
ATOM 1240 N N . GLY A 1 151 ? 8.121 4.071 -11.894 1.00 91.88 151 GLY A N 1
ATOM 1241 C CA . GLY A 1 151 ? 8.503 3.990 -10.483 1.00 91.88 151 GLY A CA 1
ATOM 1242 C C . GLY A 1 151 ? 8.796 5.365 -9.880 1.00 91.88 151 GLY A C 1
ATOM 1243 O O . GLY A 1 151 ? 8.240 5.720 -8.841 1.00 91.88 151 GLY A O 1
ATOM 1244 N N . LYS A 1 152 ? 9.585 6.199 -10.567 1.00 92.50 152 LYS A N 1
ATOM 1245 C CA . LYS A 1 152 ? 9.876 7.581 -10.136 1.00 92.50 152 LYS A CA 1
ATOM 1246 C C . LYS A 1 152 ? 8.622 8.448 -10.049 1.00 92.50 152 LYS A C 1
ATOM 1248 O O . LYS A 1 152 ? 8.445 9.174 -9.071 1.00 92.50 152 LYS A O 1
ATOM 1253 N N . PHE A 1 153 ? 7.745 8.370 -11.048 1.00 93.38 153 PHE A N 1
ATOM 1254 C CA . PHE A 1 153 ? 6.484 9.108 -11.053 1.00 93.38 153 PHE A CA 1
ATOM 1255 C C . PHE A 1 153 ? 5.572 8.672 -9.900 1.00 93.38 153 PHE A C 1
ATOM 1257 O O . PHE A 1 153 ? 5.015 9.514 -9.194 1.00 93.38 153 PHE A O 1
ATOM 1264 N N . PHE A 1 154 ? 5.475 7.362 -9.657 1.00 93.56 154 PHE A N 1
ATOM 1265 C CA . PHE A 1 154 ? 4.743 6.822 -8.516 1.00 93.56 154 PHE A CA 1
ATOM 1266 C C . PHE A 1 154 ? 5.310 7.330 -7.186 1.00 93.56 154 PHE A C 1
ATOM 1268 O O . PHE A 1 154 ? 4.545 7.791 -6.341 1.00 93.56 154 PHE A O 1
ATOM 1275 N N . MET A 1 155 ? 6.635 7.319 -7.015 1.00 93.44 155 MET A N 1
ATOM 1276 C CA . MET A 1 155 ? 7.283 7.825 -5.801 1.00 93.44 155 MET A CA 1
ATOM 1277 C C . MET A 1 155 ? 7.021 9.312 -5.570 1.00 93.44 155 MET A C 1
ATOM 1279 O O . MET A 1 155 ? 6.768 9.714 -4.437 1.00 93.44 155 MET A O 1
ATOM 1283 N N . LEU A 1 156 ? 7.010 10.128 -6.624 1.00 93.69 156 LEU A N 1
ATOM 1284 C CA . LEU A 1 156 ? 6.688 11.550 -6.514 1.00 93.69 156 LEU A CA 1
ATOM 1285 C C . LEU A 1 156 ? 5.259 11.770 -5.989 1.00 93.69 156 LEU A C 1
ATOM 1287 O O . LEU A 1 156 ? 5.055 12.532 -5.043 1.00 93.69 156 LEU A O 1
ATOM 1291 N N . LEU A 1 157 ? 4.276 11.059 -6.551 1.00 93.75 157 LEU A N 1
ATOM 1292 C CA . LEU A 1 157 ? 2.897 11.104 -6.057 1.00 93.75 157 LEU A CA 1
ATOM 1293 C C . LEU A 1 157 ? 2.781 10.555 -4.631 1.00 93.75 157 LEU A C 1
ATOM 1295 O O . LEU A 1 157 ? 2.055 11.121 -3.813 1.00 93.75 157 LEU A O 1
ATOM 1299 N N . PHE A 1 158 ? 3.508 9.479 -4.322 1.00 92.38 158 PHE A N 1
ATOM 1300 C CA . PHE A 1 158 ? 3.522 8.872 -2.997 1.00 92.38 158 PHE A CA 1
ATOM 1301 C C . PHE A 1 158 ? 4.099 9.812 -1.938 1.00 92.38 158 PHE A C 1
ATOM 1303 O O . PHE A 1 158 ? 3.565 9.860 -0.839 1.00 92.38 158 PHE A O 1
ATOM 1310 N N . LEU A 1 159 ? 5.133 10.596 -2.245 1.00 92.12 159 LEU A N 1
ATOM 1311 C CA . LEU A 1 159 ? 5.689 11.570 -1.302 1.00 92.12 159 LEU A CA 1
ATOM 1312 C C . LEU A 1 159 ? 4.689 12.692 -0.994 1.00 92.12 159 LEU A C 1
ATOM 1314 O O . LEU A 1 159 ? 4.464 13.012 0.172 1.00 92.12 159 LEU A O 1
ATOM 1318 N N . ILE A 1 160 ? 4.029 13.240 -2.019 1.00 91.81 160 ILE A N 1
ATOM 1319 C CA . ILE A 1 160 ? 3.011 14.291 -1.845 1.00 91.81 160 ILE A CA 1
ATOM 1320 C C . ILE A 1 160 ? 1.806 13.747 -1.062 1.00 91.81 160 ILE A C 1
ATOM 1322 O O . ILE A 1 160 ? 1.377 14.338 -0.069 1.00 91.81 160 ILE A O 1
ATOM 1326 N N . GLY A 1 161 ? 1.270 12.597 -1.483 1.00 89.94 161 GLY A N 1
ATOM 1327 C CA . GLY A 1 161 ? 0.135 11.953 -0.822 1.00 89.94 161 GLY A CA 1
ATOM 1328 C C . GLY A 1 161 ? 0.474 11.442 0.579 1.00 89.94 161 GLY A C 1
ATOM 1329 O O . GLY A 1 161 ? -0.344 11.545 1.490 1.00 89.94 161 GLY A O 1
ATOM 1330 N N . GLY A 1 162 ? 1.694 10.945 0.770 1.00 88.06 162 GLY A N 1
ATOM 1331 C CA . GLY A 1 162 ? 2.228 10.469 2.039 1.00 88.06 162 GLY A CA 1
ATOM 1332 C C . GLY A 1 162 ? 2.319 11.593 3.060 1.00 88.06 162 GLY A C 1
ATOM 1333 O O . GLY A 1 162 ? 1.826 11.427 4.170 1.00 88.06 162 GLY A O 1
ATOM 1334 N N . LEU A 1 163 ? 2.842 12.762 2.680 1.00 88.44 163 LEU A N 1
ATOM 1335 C CA . LEU A 1 163 ? 2.871 13.943 3.551 1.00 88.44 163 LEU A CA 1
ATOM 1336 C C . LEU A 1 163 ? 1.463 14.376 3.982 1.00 88.44 163 LEU A C 1
ATOM 1338 O O . LEU A 1 163 ? 1.226 14.602 5.170 1.00 88.44 163 LEU A O 1
ATOM 1342 N N . ALA A 1 164 ? 0.511 14.434 3.045 1.00 90.12 164 ALA A N 1
ATOM 1343 C CA . ALA A 1 164 ? -0.882 14.747 3.364 1.00 90.12 164 ALA A CA 1
ATOM 1344 C C . ALA A 1 164 ? -1.499 13.703 4.312 1.00 90.12 164 ALA A C 1
ATOM 1346 O O . ALA A 1 164 ? -2.183 14.052 5.275 1.00 90.12 164 ALA A O 1
ATOM 1347 N N . PHE A 1 165 ? -1.215 12.420 4.085 1.00 88.81 165 PHE A N 1
ATOM 1348 C CA . PHE A 1 165 ? -1.664 11.338 4.951 1.00 88.81 165 PHE A CA 1
ATOM 1349 C C . PHE A 1 165 ? -1.062 11.454 6.359 1.00 88.81 165 PHE A C 1
ATOM 1351 O O . PHE A 1 165 ? -1.806 11.445 7.340 1.00 88.81 165 PHE A O 1
ATOM 1358 N N . PHE A 1 166 ? 0.250 11.672 6.480 1.00 87.12 166 PHE A N 1
ATOM 1359 C CA . PHE A 1 166 ? 0.930 11.899 7.758 1.00 87.12 166 PHE A CA 1
ATOM 1360 C C . PHE A 1 166 ? 0.343 13.087 8.530 1.00 87.12 166 PHE A C 1
ATOM 1362 O O . PHE A 1 166 ? 0.109 12.970 9.735 1.00 87.12 166 PHE A O 1
ATOM 1369 N N . ALA A 1 167 ? 0.024 14.189 7.845 1.00 88.50 167 ALA A N 1
ATOM 1370 C CA . ALA A 1 167 ? -0.597 15.361 8.461 1.00 88.50 167 ALA A CA 1
ATOM 1371 C C . ALA A 1 167 ? -1.966 15.051 9.094 1.00 88.50 167 ALA A C 1
ATOM 1373 O O . ALA A 1 167 ? -2.309 15.633 10.119 1.00 88.50 167 ALA A O 1
ATOM 1374 N N . THR A 1 168 ? -2.732 14.111 8.530 1.00 87.12 168 THR A N 1
ATOM 1375 C CA . THR A 1 168 ? -4.005 13.660 9.126 1.00 87.12 168 THR A CA 1
ATOM 1376 C C . THR A 1 168 ? -3.817 12.667 10.272 1.00 87.12 168 THR A C 1
ATOM 1378 O O . THR A 1 168 ? -4.601 12.668 11.217 1.00 87.12 168 THR A O 1
ATOM 1381 N N . MET A 1 169 ? -2.759 11.853 10.230 1.00 85.94 169 MET A N 1
ATOM 1382 C CA . MET A 1 169 ? -2.501 10.824 11.241 1.00 85.94 169 MET A CA 1
ATOM 1383 C C . MET A 1 169 ? -1.994 11.409 12.564 1.00 85.94 169 MET A C 1
ATOM 1385 O O . MET A 1 169 ? -2.407 10.948 13.627 1.00 85.94 169 MET A O 1
ATOM 1389 N N . ILE A 1 170 ? -1.119 12.421 12.525 1.00 86.25 170 ILE A N 1
ATOM 1390 C CA . ILE A 1 170 ? -0.492 12.987 13.735 1.00 86.25 170 ILE A CA 1
ATOM 1391 C C . ILE A 1 170 ? -1.531 13.527 14.741 1.00 86.25 170 ILE A C 1
ATOM 1393 O O . ILE A 1 170 ? -1.467 13.133 15.910 1.00 86.25 170 ILE A O 1
ATOM 1397 N N . PRO A 1 171 ? -2.514 14.363 14.347 1.00 85.19 171 PRO A N 1
ATOM 1398 C CA . PRO A 1 171 ? -3.547 14.843 15.264 1.00 85.19 171 PRO A CA 1
ATOM 1399 C C . PRO A 1 171 ? -4.414 13.711 15.811 1.00 85.19 171 PRO A C 1
ATOM 1401 O O . PRO A 1 171 ? -4.810 13.736 16.973 1.00 85.19 171 PRO A O 1
ATOM 1404 N N . GLU A 1 172 ? -4.709 12.700 14.994 1.00 84.00 172 GLU A N 1
ATOM 1405 C CA . GLU A 1 172 ? -5.559 11.586 15.406 1.00 84.00 172 GLU A CA 1
ATOM 1406 C C . GLU A 1 172 ? -4.868 10.717 16.462 1.00 84.00 172 GLU A C 1
ATOM 1408 O O . GLU A 1 172 ? -5.464 10.405 17.494 1.00 84.00 172 GLU A O 1
ATOM 1413 N N . PHE A 1 173 ? -3.576 10.433 16.277 1.00 83.75 173 PHE A N 1
ATOM 1414 C CA . PHE A 1 173 ? -2.746 9.803 17.301 1.00 83.75 173 PHE A CA 1
ATOM 1415 C C . PHE A 1 173 ? -2.618 10.671 18.557 1.00 83.75 173 PHE A C 1
ATOM 1417 O O . PHE A 1 173 ? -2.805 10.168 19.667 1.00 83.75 173 PHE A O 1
ATOM 1424 N N . SER A 1 174 ? -2.359 11.972 18.401 1.00 83.38 174 SER A N 1
ATOM 1425 C CA . SER A 1 174 ? -2.247 12.914 19.520 1.00 83.38 174 SER A CA 1
ATOM 1426 C C . SER A 1 174 ? -3.524 12.958 20.362 1.00 83.38 174 SER A C 1
ATOM 1428 O O . SER A 1 174 ? -3.450 12.867 21.581 1.00 83.38 174 SER A O 1
ATOM 1430 N N . ASN A 1 175 ? -4.702 12.980 19.739 1.00 82.88 175 ASN A N 1
ATOM 1431 C CA . ASN A 1 175 ? -5.984 12.972 20.446 1.00 82.88 175 ASN A CA 1
ATOM 1432 C C . ASN A 1 175 ? -6.238 11.662 21.210 1.00 82.88 175 ASN A C 1
ATOM 1434 O O . ASN A 1 175 ? -6.877 11.661 22.264 1.00 82.88 175 ASN A O 1
ATOM 1438 N N . LEU A 1 176 ? -5.748 10.533 20.692 1.00 79.19 176 LEU A N 1
ATOM 1439 C CA . LEU A 1 176 ? -5.915 9.226 21.328 1.00 79.19 176 LEU A CA 1
ATOM 1440 C C . LEU A 1 176 ? -4.983 9.065 22.541 1.00 79.19 176 LEU A C 1
ATOM 1442 O O . LEU A 1 176 ? -5.432 8.596 23.592 1.00 79.19 176 LEU A O 1
ATOM 1446 N N . PHE A 1 177 ? -3.729 9.513 22.429 1.00 74.81 177 PHE A N 1
ATOM 1447 C CA . PHE A 1 177 ? -2.726 9.438 23.500 1.00 74.81 177 PHE A CA 1
ATOM 1448 C C . PHE A 1 177 ? -2.800 10.596 24.510 1.00 74.81 177 PHE A C 1
ATOM 1450 O O . PHE A 1 177 ? -2.554 10.392 25.696 1.00 74.81 177 PHE A O 1
ATOM 1457 N N . GLY A 1 178 ? -3.215 11.788 24.079 1.00 66.88 178 GLY A N 1
ATOM 1458 C CA . GLY A 1 178 ? -3.345 12.994 24.904 1.00 66.88 178 GLY A CA 1
ATOM 1459 C C . GLY A 1 178 ? -4.461 12.929 25.950 1.00 66.88 178 GLY A C 1
ATOM 1460 O O . GLY A 1 178 ? -4.521 13.767 26.840 1.00 66.88 178 GLY A O 1
ATOM 1461 N N . SER A 1 179 ? -5.314 11.897 25.919 1.00 56.66 179 SER A N 1
ATOM 1462 C CA . SER A 1 179 ? -6.313 11.655 26.973 1.00 56.66 179 SER A CA 1
ATOM 1463 C C . SER A 1 179 ? -5.732 11.046 28.260 1.00 56.66 179 SER A C 1
ATOM 1465 O O . SER A 1 179 ? -6.494 10.586 29.117 1.00 56.66 179 SER A O 1
ATOM 1467 N N . HIS A 1 180 ? -4.402 11.023 28.426 1.00 54.03 180 HIS A N 1
ATOM 1468 C CA . HIS A 1 180 ? -3.771 10.547 29.652 1.00 54.03 180 HIS A CA 1
ATOM 1469 C C . HIS A 1 180 ? -3.971 11.543 30.809 1.00 54.03 180 HIS A C 1
ATOM 1471 O O . HIS A 1 180 ? -3.105 12.323 31.162 1.00 54.03 180 HIS A O 1
ATOM 1477 N N . ASN A 1 181 ? -5.153 11.469 31.416 1.00 56.25 181 ASN A N 1
ATOM 1478 C CA . ASN A 1 181 ? -5.408 11.551 32.853 1.00 56.25 181 ASN A CA 1
ATOM 1479 C C . ASN A 1 181 ? -4.788 12.700 33.678 1.00 56.25 181 ASN A C 1
ATOM 1481 O O . ASN A 1 181 ? -4.654 12.556 34.893 1.00 56.25 181 ASN A O 1
ATOM 1485 N N . GLU A 1 182 ? -4.500 13.855 33.080 1.00 54.41 182 GLU A N 1
ATOM 1486 C CA . GLU A 1 182 ? -4.015 15.032 33.820 1.00 54.41 182 GLU A CA 1
ATOM 1487 C C . GLU A 1 182 ? -5.041 15.533 34.860 1.00 54.41 182 GLU A C 1
ATOM 1489 O O . GLU A 1 182 ? -4.691 16.077 35.908 1.00 54.41 182 GLU A O 1
ATOM 1494 N N . TYR A 1 183 ? -6.330 15.255 34.637 1.00 53.12 183 TYR A N 1
ATOM 1495 C CA . TYR A 1 183 ? -7.407 15.653 35.544 1.00 53.12 183 TYR A CA 1
ATOM 1496 C C . TYR A 1 183 ? -7.617 14.692 36.726 1.00 53.12 183 TYR A C 1
ATOM 1498 O O . TYR A 1 183 ? -7.929 15.147 37.826 1.00 53.12 183 TYR A O 1
ATOM 1506 N N . SER A 1 184 ? -7.393 13.380 36.574 1.00 58.06 184 SER A N 1
ATOM 1507 C CA . SER A 1 184 ? -7.656 12.418 37.662 1.00 58.06 184 SER A CA 1
ATOM 1508 C C . SER A 1 184 ? -6.684 12.558 38.837 1.00 58.06 184 SER A C 1
ATOM 1510 O O . SER A 1 184 ? -7.072 12.288 39.975 1.00 58.06 184 SER A O 1
ATOM 1512 N N . GLY A 1 185 ? -5.442 12.989 38.590 1.00 62.53 185 GLY A N 1
ATOM 1513 C CA . GLY A 1 185 ? -4.472 13.252 39.659 1.00 62.53 185 GLY A CA 1
ATOM 1514 C C . GLY A 1 185 ? -4.830 14.491 40.486 1.00 62.53 185 GLY A C 1
ATOM 1515 O O . GLY A 1 185 ? -4.678 14.497 41.708 1.00 62.53 185 GLY A O 1
ATOM 1516 N N . ARG A 1 186 ? -5.384 15.519 39.833 1.00 63.28 186 ARG A N 1
ATOM 1517 C CA . ARG A 1 186 ? -5.688 16.816 40.449 1.00 63.28 186 ARG A CA 1
ATOM 1518 C C . ARG A 1 186 ? -6.913 16.756 41.365 1.00 63.28 186 ARG A C 1
ATOM 1520 O O . ARG A 1 186 ? -6.864 17.306 42.459 1.00 63.28 186 ARG A O 1
ATOM 1527 N N . TYR A 1 187 ? -7.954 16.000 41.001 1.00 62.34 187 TYR A N 1
ATOM 1528 C CA . TYR A 1 187 ? -9.091 15.754 41.903 1.00 62.34 187 TYR A CA 1
ATOM 1529 C C . TYR A 1 187 ? -8.700 14.928 43.133 1.00 62.34 187 TYR A C 1
ATOM 1531 O O . TYR A 1 187 ? -9.149 15.223 44.236 1.00 62.34 187 TYR A O 1
ATOM 1539 N N . ARG A 1 188 ? -7.813 13.936 42.978 1.00 68.00 188 ARG A N 1
ATOM 1540 C CA . ARG A 1 188 ? -7.333 13.120 44.102 1.00 68.00 188 ARG A CA 1
ATOM 1541 C C . ARG A 1 188 ? -6.475 13.933 45.080 1.00 68.00 188 ARG A C 1
ATOM 1543 O O . ARG A 1 188 ? -6.635 13.770 46.284 1.00 68.00 188 ARG A O 1
ATOM 1550 N N . MET A 1 189 ? -5.647 14.857 44.583 1.00 68.44 189 MET A N 1
ATOM 1551 C CA . MET A 1 189 ? -4.923 15.811 45.437 1.00 68.44 189 MET A CA 1
ATOM 1552 C C . MET A 1 189 ? -5.855 16.786 46.167 1.00 68.44 189 MET A C 1
ATOM 1554 O O . MET A 1 189 ? -5.654 17.036 47.352 1.00 68.44 189 MET A O 1
ATOM 1558 N N . LEU A 1 190 ? -6.878 17.322 45.492 1.00 73.44 190 LEU A N 1
ATOM 1559 C CA . LEU A 1 190 ? -7.831 18.246 46.118 1.00 73.44 190 LEU A CA 1
ATOM 1560 C C . LEU A 1 190 ? -8.634 17.560 47.233 1.00 73.44 190 LEU A C 1
ATOM 1562 O O . LEU A 1 190 ? -8.751 18.118 48.318 1.00 73.44 190 LEU A O 1
ATOM 1566 N N . MET A 1 191 ? -9.089 16.323 47.010 1.00 74.12 191 MET A N 1
ATOM 1567 C CA . MET A 1 191 ? -9.793 15.527 48.023 1.00 74.12 191 MET A CA 1
ATOM 1568 C C . MET A 1 191 ? -8.903 15.191 49.231 1.00 74.12 191 MET A C 1
ATOM 1570 O O . MET A 1 191 ? -9.363 15.245 50.368 1.00 74.12 191 MET A O 1
ATOM 1574 N N . MET A 1 192 ? -7.620 14.876 49.013 1.00 77.19 192 MET A N 1
ATOM 1575 C CA . MET A 1 192 ? -6.668 14.610 50.103 1.00 77.19 192 MET A CA 1
ATOM 1576 C C . MET A 1 192 ? -6.365 15.868 50.931 1.00 77.19 192 MET A C 1
ATOM 1578 O O . MET A 1 192 ? -6.241 15.785 52.152 1.00 77.19 192 MET A O 1
ATOM 1582 N N . ASN A 1 193 ? -6.284 17.037 50.289 1.00 78.44 193 ASN A N 1
ATOM 1583 C CA . ASN A 1 193 ? -6.022 18.300 50.979 1.00 78.44 193 ASN A CA 1
ATOM 1584 C C . ASN A 1 193 ? -7.238 18.778 51.797 1.00 78.44 193 ASN A C 1
ATOM 1586 O O . ASN A 1 193 ? -7.081 19.337 52.880 1.00 78.44 193 ASN A O 1
ATOM 1590 N N . ASP A 1 194 ? -8.453 18.515 51.314 1.00 77.88 194 ASP A N 1
ATOM 1591 C CA . ASP A 1 194 ? -9.687 18.874 52.020 1.00 77.88 194 ASP A CA 1
ATOM 1592 C C . ASP A 1 194 ? -9.934 17.974 53.248 1.00 77.88 194 ASP A C 1
ATOM 1594 O O . ASP A 1 194 ? -10.257 18.458 54.333 1.00 77.88 194 ASP A O 1
ATOM 1598 N N . GLN A 1 195 ? -9.642 16.671 53.131 1.00 73.62 195 GLN A N 1
ATOM 1599 C CA . GLN A 1 195 ? -9.647 15.717 54.255 1.00 73.62 195 GLN A CA 1
ATOM 1600 C C . GLN A 1 195 ? -8.595 16.064 55.327 1.00 73.62 195 GLN A C 1
ATOM 1602 O O . GLN A 1 195 ? -8.844 15.925 56.527 1.00 73.62 195 GLN A O 1
ATOM 1607 N N . SER A 1 196 ? -7.420 16.552 54.912 1.00 72.06 196 SER A N 1
ATOM 1608 C CA . SER A 1 196 ? -6.380 17.046 55.825 1.00 72.06 196 SER A CA 1
ATOM 1609 C C . SER A 1 196 ? -6.824 18.303 56.583 1.00 72.06 196 SER A C 1
ATOM 1611 O O . SER A 1 196 ? -6.575 18.419 57.782 1.00 72.06 196 SER A O 1
ATOM 1613 N N . LYS A 1 197 ? -7.527 19.233 55.928 1.00 71.69 197 LYS A N 1
ATOM 1614 C CA . LYS A 1 197 ? -8.044 20.438 56.592 1.00 71.69 197 LYS A CA 1
ATOM 1615 C C . LYS A 1 197 ? -9.181 20.136 57.567 1.00 71.69 197 LYS A C 1
ATOM 1617 O O . LYS A 1 197 ? -9.212 20.725 58.649 1.00 71.69 197 LYS A O 1
ATOM 1622 N N . SER A 1 198 ? -10.082 19.206 57.238 1.00 64.44 198 SER A N 1
ATOM 1623 C CA . SER A 1 198 ? -11.188 18.854 58.140 1.00 64.44 198 SER A CA 1
ATOM 1624 C C . SER A 1 198 ? -10.700 18.150 59.413 1.00 64.44 198 SER A C 1
ATOM 1626 O O . SER A 1 198 ? -11.194 18.444 60.501 1.00 64.44 198 SER A O 1
ATOM 1628 N N . SER A 1 199 ? -9.687 17.284 59.307 1.00 59.84 199 SER A N 1
ATOM 1629 C CA . SER A 1 199 ? -9.087 16.579 60.452 1.00 59.84 199 SER A CA 1
ATOM 1630 C C . SER A 1 199 ? -8.311 17.503 61.399 1.00 59.84 199 SER A C 1
ATOM 1632 O O . SER A 1 199 ? -8.369 17.311 62.611 1.00 59.84 199 SER A O 1
ATOM 1634 N N . ILE A 1 200 ? -7.669 18.561 60.890 1.00 64.56 200 ILE A N 1
ATOM 1635 C CA . ILE A 1 200 ? -7.024 19.583 61.734 1.00 64.56 200 ILE A CA 1
ATOM 1636 C C . ILE A 1 200 ? -8.074 20.418 62.487 1.00 64.56 200 ILE A C 1
ATOM 1638 O O . ILE A 1 200 ? -7.884 20.726 63.659 1.00 64.56 200 ILE A O 1
ATOM 1642 N N . SER A 1 201 ? -9.212 20.736 61.860 1.00 59.31 201 SER A N 1
ATOM 1643 C CA . SER A 1 201 ? -10.272 21.540 62.494 1.00 59.31 201 SER A CA 1
ATOM 1644 C C . SER A 1 201 ? -11.016 20.835 63.642 1.00 59.31 201 SER A C 1
ATOM 1646 O O . SER A 1 201 ? -11.521 21.503 64.541 1.00 59.31 201 SER A O 1
ATOM 1648 N N . LEU A 1 202 ? -11.057 19.496 63.643 1.00 59.41 202 LEU A N 1
ATOM 1649 C CA . LEU A 1 202 ? -11.681 18.687 64.700 1.00 59.41 202 LEU A CA 1
ATOM 1650 C C . LEU A 1 202 ? -10.799 18.514 65.947 1.00 59.41 202 LEU A C 1
ATOM 1652 O O . LEU A 1 202 ? -11.329 18.196 67.002 1.00 59.41 202 LEU A O 1
ATOM 1656 N 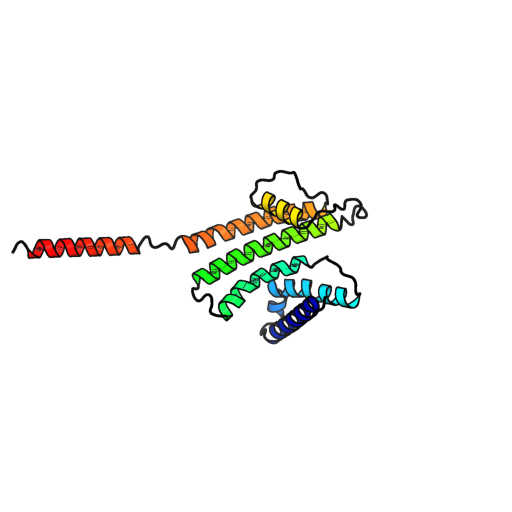N . ASN A 1 203 ? -9.486 18.743 65.842 1.00 54.66 203 ASN A N 1
ATOM 1657 C CA . ASN A 1 203 ? -8.523 18.568 66.940 1.00 54.66 203 ASN A CA 1
ATOM 1658 C C . ASN A 1 203 ? -8.235 19.867 67.726 1.00 54.66 203 ASN A C 1
ATOM 1660 O O . ASN A 1 203 ? -7.396 19.872 68.622 1.00 54.66 203 ASN A O 1
ATOM 1664 N N . VAL A 1 204 ? -8.881 20.980 67.356 1.00 59.66 204 VAL A N 1
ATOM 1665 C CA . VAL A 1 204 ? -8.682 22.324 67.944 1.00 59.66 204 VAL A CA 1
ATOM 1666 C C . VAL A 1 204 ? -9.908 22.776 68.769 1.00 59.66 204 VAL A C 1
ATOM 1668 O O . VAL A 1 204 ? -9.969 23.912 69.234 1.00 59.66 204 VAL A O 1
ATOM 1671 N N . LYS A 1 205 ? -10.887 21.890 68.981 1.00 46.88 205 LYS A N 1
ATOM 1672 C CA . LYS A 1 205 ? -11.991 22.063 69.939 1.00 46.88 205 LYS A CA 1
ATOM 1673 C C . LYS A 1 205 ? -11.814 21.114 71.110 1.00 46.88 205 LYS A C 1
ATOM 1675 O O . LYS A 1 205 ? -12.174 21.538 72.228 1.00 46.88 205 LYS A O 1
#

Secondary structure (DSSP, 8-state):
-HHHHHHHHHHHHHHHHHHHH-S-HHHHHTSHHHHHHHHHHHHHHHHHHTT----GGGGGGGGGGGGHHHHHHHTTS---HHHHHHHHHHHHHHHHHHHHHHHHHHHHHH--GGGTTTT-----HHHHHHHHHHHHTT---SSS---SHHHHHHHHHHHHHHHHHHHHHHHHHHHHHTTS-HHHHHHHHHHHHHHHHHHHHHT--

Radius of gyration: 25.35 Å; chains: 1; bounding box: 50×48×94 Å

Sequence (205 aa):
MQADLGLNILFLVYFFLRFTASQHKRRFWFSLYSIVDMFTIPPSFVALYLNRNWIGFRFLRAIRIMNIPDILQYMGLIERPRAIRIVQLASRFIAVWVAAAGAVHLAENSGDFFCNFENAQELDIFNAIYFMIVTMTTVGYGDVFCKTYIGKFFMLLFLIGGLAFFATMIPEFSNLFGSHNEYSGRYRMLMMNDQSKSSISLNVK

pLDDT: mean 81.03, std 10.12, range [46.88, 94.81]

Foldseek 3Di:
DVVLVVVLVVLVVVLVVVCVPDPDNVVQCPDPVNVLSVQQNPVSVVCVVVVHPDPAQNLSVLLCLLCVLVVCVVVVVDPDPLVSLVSNLVSNVRSVLSSLLVVLQNDQQQADPVVVRPRRDNADSVNSSVCSVCVLVVVCPVPDDRRHPVSVVSVVVCVVVVVVSVVVSPVSVCVSVVPPDPPVVVVVVVVVVVVVVVVVVVVVD